Protein AF-V5YNB5-F1 (afdb_monomer_lite)

Structure (mmCIF, N/CA/C/O backbone):
data_AF-V5YNB5-F1
#
_entry.id   AF-V5YNB5-F1
#
loop_
_atom_site.group_PDB
_atom_site.id
_atom_site.type_symbol
_atom_site.label_atom_id
_atom_site.label_alt_id
_atom_site.label_comp_id
_atom_site.label_asym_id
_atom_site.label_entity_id
_atom_site.label_seq_id
_atom_site.pdbx_PDB_ins_code
_atom_site.Cartn_x
_atom_site.Cartn_y
_atom_site.Cartn_z
_atom_site.occupancy
_atom_site.B_iso_or_equiv
_atom_site.auth_seq_id
_atom_site.auth_comp_id
_atom_site.auth_asym_id
_atom_site.auth_atom_id
_atom_site.pdbx_PDB_model_num
ATOM 1 N N . MET A 1 1 ? -23.775 6.136 -11.698 1.00 33.25 1 MET A N 1
ATOM 2 C CA . MET A 1 1 ? -22.505 5.416 -11.914 1.00 33.25 1 MET A CA 1
ATOM 3 C C . MET A 1 1 ? -21.438 6.258 -11.242 1.00 33.25 1 MET A C 1
ATOM 5 O O . MET A 1 1 ? -21.140 7.331 -11.740 1.00 33.25 1 MET A O 1
ATOM 9 N N . GLN A 1 2 ? -21.035 5.897 -10.027 1.00 26.08 2 GLN A N 1
ATOM 10 C CA . GLN A 1 2 ? -20.009 6.637 -9.293 1.00 26.08 2 GLN A CA 1
ATOM 11 C C . GLN A 1 2 ? -18.669 6.171 -9.861 1.00 26.08 2 GLN A C 1
ATOM 13 O O . GLN A 1 2 ? -18.371 4.980 -9.779 1.00 26.08 2 GLN A O 1
ATOM 18 N N . GLU A 1 3 ? -17.911 7.064 -10.497 1.00 30.48 3 GLU A N 1
ATOM 19 C CA . GLU A 1 3 ? -16.494 6.800 -10.746 1.00 30.48 3 GLU A CA 1
ATOM 20 C C . GLU A 1 3 ? -15.860 6.464 -9.390 1.00 30.48 3 GLU A C 1
ATOM 22 O O . GLU A 1 3 ? -16.095 7.203 -8.423 1.00 30.48 3 GLU A O 1
ATOM 27 N N . PRO A 1 4 ? -15.134 5.341 -9.246 1.00 39.78 4 PRO A N 1
ATOM 28 C CA . PRO A 1 4 ? -14.374 5.130 -8.030 1.00 39.78 4 PRO A CA 1
ATOM 29 C C . PRO A 1 4 ? -13.403 6.305 -7.933 1.00 39.78 4 PRO A C 1
ATOM 31 O O . PRO A 1 4 ? -12.646 6.549 -8.868 1.00 39.78 4 PRO A O 1
ATOM 34 N N . ALA A 1 5 ? -13.471 7.068 -6.840 1.00 43.44 5 ALA A N 1
ATOM 35 C CA . ALA A 1 5 ? -12.460 8.066 -6.526 1.00 43.44 5 ALA A CA 1
ATOM 36 C C . ALA A 1 5 ? -11.146 7.303 -6.360 1.00 43.44 5 ALA A C 1
ATOM 38 O O . ALA A 1 5 ? -10.872 6.747 -5.295 1.00 43.44 5 ALA A O 1
ATOM 39 N N . SER A 1 6 ? -10.404 7.158 -7.452 1.00 56.00 6 SER A N 1
ATOM 40 C CA . SER A 1 6 ? -9.210 6.348 -7.463 1.00 56.00 6 SER A CA 1
ATOM 41 C C . SER A 1 6 ? -8.149 7.133 -6.708 1.00 56.00 6 SER A C 1
ATOM 43 O O . SER A 1 6 ? -7.752 8.243 -7.064 1.00 56.00 6 SER A O 1
ATOM 45 N N . GLN A 1 7 ? -7.798 6.627 -5.532 1.00 67.44 7 GLN A N 1
ATOM 46 C CA . GLN A 1 7 ? -6.754 7.245 -4.739 1.00 67.44 7 GLN A CA 1
ATOM 47 C C . GLN A 1 7 ? -5.427 7.015 -5.456 1.00 67.44 7 GLN A C 1
ATOM 49 O O . GLN A 1 7 ? -4.981 5.877 -5.632 1.00 67.44 7 GLN A O 1
ATOM 54 N N . THR A 1 8 ? -4.800 8.112 -5.873 1.00 77.75 8 THR A N 1
ATOM 55 C CA . THR A 1 8 ? -3.513 8.075 -6.559 1.00 77.75 8 THR A CA 1
ATOM 56 C C . THR A 1 8 ? -2.379 8.050 -5.545 1.00 77.75 8 THR A C 1
ATOM 58 O O . THR A 1 8 ? -2.156 9.007 -4.803 1.00 77.75 8 THR A O 1
ATOM 61 N N . TRP A 1 9 ? -1.619 6.961 -5.542 1.00 87.81 9 TRP A N 1
ATOM 62 C CA . TRP A 1 9 ? -0.375 6.848 -4.780 1.00 87.81 9 TRP A CA 1
ATOM 63 C C . TRP A 1 9 ? 0.838 7.334 -5.586 1.00 87.81 9 TRP A C 1
ATOM 65 O O . TRP A 1 9 ? 1.767 7.917 -5.027 1.00 87.81 9 TRP A O 1
ATOM 75 N N . TYR A 1 10 ? 0.816 7.154 -6.910 1.00 88.06 10 TYR A N 1
ATOM 76 C CA . TYR A 1 10 ? 1.889 7.581 -7.804 1.00 88.06 10 TYR A CA 1
ATOM 77 C C . TYR A 1 10 ? 1.993 9.117 -7.861 1.00 88.06 10 TYR A C 1
ATOM 79 O O . TYR A 1 10 ? 0.987 9.817 -7.954 1.00 88.06 10 TYR A O 1
ATOM 87 N N . LYS A 1 11 ? 3.213 9.662 -7.777 1.00 88.38 11 LYS A N 1
ATOM 88 C CA . LYS A 1 11 ? 3.543 11.093 -7.607 1.00 88.38 11 LYS A CA 1
ATOM 89 C C . LYS A 1 11 ? 2.978 11.750 -6.344 1.00 88.38 11 LYS A C 1
ATOM 91 O O . LYS A 1 11 ? 3.198 12.941 -6.130 1.00 88.38 11 LYS A O 1
ATOM 96 N N . CYS A 1 12 ? 2.230 11.022 -5.519 1.00 91.62 12 CYS A N 1
ATOM 97 C CA . CYS A 1 12 ? 1.513 11.548 -4.360 1.00 91.62 12 CYS A CA 1
ATOM 98 C C . CYS A 1 12 ? 1.687 10.674 -3.097 1.00 91.62 12 CYS A C 1
ATOM 100 O O . CYS A 1 12 ? 0.711 10.473 -2.369 1.00 91.62 12 CYS A O 1
ATOM 102 N N . PRO A 1 13 ? 2.906 10.200 -2.757 1.00 91.75 13 PRO A N 1
ATOM 103 C CA . PRO A 1 13 ? 3.103 9.269 -1.642 1.00 91.75 13 PRO A CA 1
ATOM 104 C C . PRO A 1 13 ? 2.672 9.849 -0.281 1.00 91.75 13 PRO A C 1
ATOM 106 O O . PRO A 1 13 ? 2.180 9.121 0.575 1.00 91.75 13 PRO A O 1
ATOM 109 N N . VAL A 1 14 ? 2.776 11.172 -0.089 1.00 93.44 14 VAL A N 1
ATOM 110 C CA . VAL A 1 14 ? 2.305 11.857 1.133 1.00 93.44 14 VAL A CA 1
ATOM 111 C C . VAL A 1 14 ? 0.781 11.830 1.259 1.00 93.44 14 VAL A C 1
ATOM 113 O O . VAL A 1 14 ? 0.274 11.540 2.337 1.00 93.44 14 VAL A O 1
ATOM 116 N N . LYS A 1 15 ? 0.042 12.059 0.167 1.00 93.44 15 LYS A N 1
ATOM 117 C CA . LYS A 1 15 ? -1.428 11.987 0.197 1.00 93.44 15 LYS A CA 1
ATOM 118 C C . LYS A 1 15 ? -1.905 10.562 0.464 1.00 93.44 15 LYS A C 1
ATOM 120 O O . LYS A 1 15 ? -2.810 10.362 1.262 1.00 93.44 15 LYS A O 1
ATOM 125 N N . ALA A 1 16 ? -1.257 9.572 -0.151 1.00 94.62 16 ALA A N 1
ATOM 126 C CA . ALA A 1 16 ? -1.526 8.167 0.135 1.00 94.62 16 ALA A CA 1
ATOM 127 C C . ALA A 1 16 ? -1.306 7.832 1.622 1.00 94.62 16 ALA A C 1
ATOM 129 O O . ALA A 1 16 ? -2.143 7.167 2.230 1.00 94.62 16 ALA A O 1
ATOM 130 N N . ALA A 1 17 ? -0.230 8.338 2.230 1.00 94.31 17 ALA A N 1
ATOM 131 C CA . ALA A 1 17 ? 0.030 8.177 3.660 1.00 94.31 17 ALA A CA 1
ATOM 132 C C . ALA A 1 17 ? -1.054 8.815 4.547 1.00 94.31 17 ALA A C 1
ATOM 134 O O . ALA A 1 17 ? -1.550 8.178 5.479 1.00 94.31 17 ALA A O 1
ATOM 135 N N . GLU A 1 18 ? -1.469 10.046 4.238 1.00 94.50 18 GLU A N 1
ATOM 136 C CA . GLU A 1 18 ? -2.568 10.725 4.938 1.00 94.50 18 GLU A CA 1
ATOM 137 C C . GLU A 1 18 ? -3.878 9.930 4.841 1.00 94.50 18 GLU A C 1
ATOM 139 O O . GLU A 1 18 ? -4.567 9.745 5.848 1.00 94.50 18 GLU A O 1
ATOM 144 N N . SER A 1 19 ? -4.187 9.384 3.662 1.00 95.06 19 SER A N 1
ATOM 145 C CA . SER A 1 19 ? -5.350 8.519 3.455 1.00 95.06 19 SER A CA 1
ATOM 146 C C . SER A 1 19 ? -5.278 7.238 4.283 1.00 95.06 19 SER A C 1
ATOM 148 O O . SER A 1 19 ? -6.263 6.870 4.923 1.00 95.06 19 SER A O 1
ATOM 150 N N . LEU A 1 20 ? -4.119 6.577 4.340 1.00 95.44 20 LEU A N 1
ATOM 151 C CA . LEU A 1 20 ? -3.933 5.381 5.168 1.00 95.44 20 LEU A CA 1
ATOM 152 C C . LEU A 1 20 ? -4.147 5.670 6.657 1.00 95.44 20 LEU A C 1
ATOM 154 O O . LEU A 1 20 ? -4.795 4.884 7.345 1.00 95.44 20 LEU A O 1
ATOM 158 N N . VAL A 1 21 ? -3.668 6.810 7.155 1.00 94.81 21 VAL A N 1
ATOM 159 C CA . VAL A 1 21 ? -3.904 7.235 8.545 1.00 94.81 21 VAL A CA 1
ATOM 160 C C . VAL A 1 21 ? -5.369 7.540 8.803 1.00 94.81 21 VAL A C 1
ATOM 162 O O . VAL A 1 21 ? -5.925 7.097 9.809 1.00 94.81 21 VAL A O 1
ATOM 165 N N . ALA A 1 22 ? -6.015 8.264 7.889 1.00 93.69 22 ALA A N 1
ATOM 166 C CA . ALA A 1 22 ? -7.437 8.553 7.997 1.00 93.69 22 ALA A CA 1
ATOM 167 C C . ALA A 1 22 ? -8.262 7.259 8.070 1.00 93.69 22 ALA A C 1
ATOM 169 O O . ALA A 1 22 ? -9.203 7.185 8.859 1.00 93.69 22 ALA A O 1
ATOM 170 N N . LEU A 1 23 ? -7.883 6.231 7.304 1.00 94.44 23 LEU A N 1
ATOM 171 C CA . LEU A 1 23 ? -8.496 4.906 7.368 1.00 94.44 23 LEU A CA 1
ATOM 172 C C . LEU A 1 23 ? -8.156 4.174 8.675 1.00 94.44 23 LEU A C 1
ATOM 174 O O . LEU A 1 23 ? -9.062 3.632 9.303 1.00 94.44 23 LEU A O 1
ATOM 178 N N . LYS A 1 24 ? -6.900 4.206 9.141 1.00 93.44 24 LYS A N 1
ATOM 179 C CA . LYS A 1 24 ? -6.491 3.593 10.422 1.00 93.44 24 LYS A CA 1
ATOM 180 C C . LYS A 1 24 ? -7.291 4.139 11.611 1.00 93.44 24 LYS A C 1
ATOM 182 O O . LYS A 1 24 ? -7.562 3.408 12.551 1.00 93.44 24 LYS A O 1
ATOM 187 N N . ARG A 1 25 ? -7.693 5.412 11.566 1.00 92.00 25 ARG A N 1
ATOM 188 C CA . ARG A 1 25 ? -8.527 6.048 12.603 1.00 92.00 25 ARG A CA 1
ATOM 189 C C . ARG A 1 25 ? -10.006 5.657 12.539 1.00 92.00 25 ARG A C 1
ATOM 191 O O . ARG A 1 25 ? -10.718 5.838 13.519 1.00 92.00 25 ARG A O 1
ATOM 198 N N . GLN A 1 26 ? -10.481 5.189 11.388 1.00 92.00 26 GLN A N 1
ATOM 199 C CA . GLN A 1 26 ? -11.896 4.879 11.144 1.00 92.00 26 GLN A CA 1
ATOM 200 C C . GLN A 1 26 ? -12.227 3.390 11.272 1.00 92.00 26 GLN A C 1
ATOM 202 O O . GLN A 1 26 ? -13.393 3.036 11.441 1.00 92.00 26 GLN A O 1
ATOM 207 N N . PHE A 1 27 ? -11.225 2.527 11.132 1.00 94.75 27 PHE A N 1
ATOM 208 C CA . PHE A 1 27 ? -11.389 1.082 11.058 1.00 94.75 27 PHE A CA 1
ATOM 209 C C . PHE A 1 27 ? -10.499 0.402 12.092 1.00 94.75 27 PHE A C 1
ATOM 211 O O . PHE A 1 27 ? -9.367 0.826 12.309 1.00 94.75 27 PHE A O 1
ATOM 218 N N . ASP A 1 28 ? -10.994 -0.685 12.681 1.00 92.44 28 ASP A N 1
ATOM 219 C CA . ASP A 1 28 ? -10.275 -1.443 13.711 1.00 92.44 28 ASP A CA 1
ATOM 220 C C . ASP A 1 28 ? -8.960 -2.002 13.166 1.00 92.44 28 ASP A C 1
ATOM 222 O O . ASP A 1 28 ? -7.945 -2.060 13.864 1.00 92.44 28 ASP A O 1
ATOM 226 N N . ARG A 1 29 ? -8.984 -2.443 11.902 1.00 93.12 29 ARG A N 1
ATOM 227 C CA . ARG A 1 29 ? -7.807 -2.944 11.195 1.00 93.12 29 ARG A CA 1
ATOM 228 C C . ARG A 1 29 ? -7.834 -2.512 9.745 1.00 93.12 29 ARG A C 1
ATOM 230 O O . ARG A 1 29 ? -8.862 -2.577 9.070 1.00 93.12 29 ARG A O 1
ATOM 237 N N . ILE A 1 30 ? -6.662 -2.145 9.246 1.00 95.00 30 ILE A N 1
ATOM 238 C CA . ILE A 1 30 ? -6.439 -1.910 7.826 1.00 95.00 30 ILE A CA 1
ATOM 239 C C . ILE A 1 30 ? -5.232 -2.704 7.342 1.00 95.00 30 ILE A C 1
ATOM 241 O O . ILE A 1 30 ? -4.288 -2.961 8.092 1.00 95.00 30 ILE A O 1
ATOM 245 N N . LYS A 1 31 ? -5.289 -3.114 6.078 1.00 92.25 31 LYS A N 1
ATOM 246 C CA . LYS A 1 31 ? -4.252 -3.893 5.410 1.00 92.25 31 LYS A CA 1
ATOM 247 C C . LYS A 1 31 ? -4.070 -3.393 3.985 1.00 92.25 31 LYS A C 1
ATOM 249 O O . LYS A 1 31 ? -5.045 -3.278 3.246 1.00 92.25 31 LYS A O 1
ATOM 254 N N . VAL A 1 32 ? -2.827 -3.147 3.598 1.00 92.19 32 VAL A N 1
ATOM 255 C CA . VAL A 1 32 ? -2.428 -2.848 2.222 1.00 92.19 32 VAL A CA 1
ATOM 256 C C . VAL A 1 32 ? -2.093 -4.165 1.529 1.00 92.19 32 VAL A C 1
ATOM 258 O O . VAL A 1 32 ? -1.252 -4.930 1.995 1.00 92.19 32 VAL A O 1
ATOM 261 N N . ILE A 1 33 ? -2.766 -4.448 0.421 1.00 91.25 33 ILE A N 1
ATOM 262 C CA . ILE A 1 33 ? -2.547 -5.641 -0.395 1.00 91.25 33 ILE A CA 1
ATOM 263 C C . ILE A 1 33 ? -2.009 -5.180 -1.743 1.00 91.25 33 ILE A C 1
ATOM 265 O O . ILE A 1 33 ? -2.740 -4.565 -2.511 1.00 91.25 33 ILE A O 1
ATOM 269 N N . ILE A 1 34 ? -0.750 -5.468 -2.050 1.00 90.44 34 ILE A N 1
ATOM 270 C CA . ILE A 1 34 ? -0.187 -5.193 -3.373 1.00 90.44 34 ILE A CA 1
ATOM 271 C C . ILE A 1 34 ? -0.549 -6.339 -4.303 1.00 90.44 34 ILE A C 1
ATOM 273 O O . ILE A 1 34 ? -0.217 -7.493 -4.031 1.00 90.44 34 ILE A O 1
ATOM 277 N N . VAL A 1 35 ? -1.256 -6.016 -5.383 1.00 90.31 35 VAL A N 1
ATOM 278 C CA . VAL A 1 35 ? -1.744 -6.994 -6.351 1.00 90.31 35 VAL A CA 1
ATOM 279 C C . VAL A 1 35 ? -0.906 -6.937 -7.624 1.00 90.31 35 VAL A C 1
ATOM 281 O O . VAL A 1 35 ? -0.727 -5.861 -8.195 1.00 90.31 35 VAL A O 1
ATOM 284 N N . THR A 1 36 ? -0.427 -8.093 -8.079 1.00 88.12 36 THR A N 1
ATOM 285 C CA . THR A 1 36 ? 0.325 -8.304 -9.333 1.00 88.12 36 THR A CA 1
ATOM 286 C C . THR A 1 36 ? -0.230 -9.511 -10.097 1.00 88.12 36 THR A C 1
ATOM 288 O O . THR A 1 36 ? -1.100 -10.232 -9.597 1.00 88.12 36 THR A O 1
ATOM 291 N N . THR A 1 37 ? 0.230 -9.740 -11.329 1.00 87.62 37 THR A N 1
ATOM 292 C CA . THR A 1 37 ? -0.106 -10.963 -12.071 1.00 87.62 37 THR A CA 1
ATOM 293 C C . THR A 1 37 ? 0.865 -12.102 -11.733 1.00 87.62 37 THR A C 1
ATOM 295 O O . THR A 1 37 ? 2.016 -11.861 -11.375 1.00 87.62 37 THR A O 1
ATOM 298 N N . ASN A 1 38 ? 0.411 -13.357 -11.832 1.00 84.75 38 ASN A N 1
ATOM 299 C CA . ASN A 1 38 ? 1.234 -14.554 -11.575 1.00 84.75 38 ASN A CA 1
ATOM 300 C C . ASN A 1 38 ? 2.473 -14.655 -12.488 1.00 84.75 38 ASN A C 1
ATOM 302 O O . ASN A 1 38 ? 3.448 -15.302 -12.127 1.00 84.75 38 ASN A O 1
ATOM 306 N N . ASP A 1 39 ? 2.401 -14.065 -13.679 1.00 80.56 39 ASP A N 1
ATOM 307 C CA . ASP A 1 39 ? 3.415 -14.081 -14.736 1.00 80.56 39 ASP A CA 1
ATOM 308 C C . ASP A 1 39 ? 4.269 -12.800 -14.776 1.00 80.56 39 ASP A C 1
ATOM 310 O O . ASP A 1 39 ? 5.052 -12.621 -15.705 1.00 80.56 39 ASP A O 1
ATOM 314 N N . ALA A 1 40 ? 4.119 -11.895 -13.802 1.00 78.62 40 ALA A N 1
ATOM 315 C CA . ALA A 1 40 ? 4.846 -10.630 -13.787 1.00 78.62 40 ALA A CA 1
ATOM 316 C C . ALA A 1 40 ? 6.348 -10.837 -13.527 1.00 78.62 40 ALA A C 1
ATOM 318 O O . ALA A 1 40 ? 6.747 -11.245 -12.435 1.00 78.62 40 ALA A O 1
ATOM 319 N N . ASP A 1 41 ? 7.192 -10.467 -14.493 1.00 76.62 41 ASP A N 1
ATOM 320 C CA . ASP A 1 41 ? 8.635 -10.348 -14.277 1.00 76.62 41 ASP A CA 1
ATOM 321 C C . ASP A 1 41 ? 8.979 -8.960 -13.712 1.00 76.62 41 ASP A C 1
ATOM 323 O O . ASP A 1 41 ? 9.081 -7.973 -14.441 1.00 76.62 41 ASP A O 1
ATOM 327 N N . LEU A 1 42 ? 9.161 -8.873 -12.390 1.00 75.69 42 LEU A N 1
ATOM 328 C CA . LEU A 1 42 ? 9.475 -7.610 -11.706 1.00 75.69 42 LEU A CA 1
ATOM 329 C C . LEU A 1 42 ? 10.910 -7.113 -11.904 1.00 75.69 42 LEU A C 1
ATOM 331 O O . LEU A 1 42 ? 11.228 -6.010 -11.443 1.00 75.69 42 LEU A O 1
ATOM 335 N N . LYS A 1 43 ? 11.776 -7.903 -12.548 1.00 72.75 43 LYS A N 1
ATOM 336 C CA . LYS A 1 43 ? 13.159 -7.504 -12.841 1.00 72.75 43 LYS A CA 1
ATOM 337 C C . LYS A 1 43 ? 13.260 -6.659 -14.108 1.00 72.75 43 LYS A C 1
ATOM 339 O O . LYS A 1 43 ? 14.292 -6.032 -14.327 1.00 72.75 43 LYS A O 1
ATOM 344 N N . VAL A 1 44 ? 12.200 -6.618 -14.915 1.00 71.56 44 VAL A N 1
ATOM 345 C CA . VAL A 1 44 ? 12.140 -5.821 -16.142 1.00 71.56 44 VAL A CA 1
ATOM 346 C C . VAL A 1 44 ? 12.194 -4.330 -15.807 1.00 71.56 44 VAL A C 1
ATOM 348 O O . VAL A 1 44 ? 11.344 -3.795 -15.091 1.00 71.56 44 VAL A O 1
ATOM 351 N N . THR A 1 45 ? 13.192 -3.649 -16.359 1.00 68.50 45 THR A N 1
ATOM 352 C CA . THR A 1 45 ? 13.248 -2.189 -16.476 1.00 68.50 45 THR A CA 1
ATOM 353 C C . THR A 1 45 ? 12.609 -1.754 -17.794 1.00 68.50 45 THR A C 1
ATOM 355 O O . THR A 1 45 ? 12.475 -2.569 -18.703 1.00 68.50 45 THR A O 1
ATOM 358 N N . ASP A 1 46 ? 12.152 -0.500 -17.894 1.00 64.38 46 ASP A N 1
ATOM 359 C CA . ASP A 1 46 ? 11.540 0.048 -19.119 1.00 64.38 46 ASP A CA 1
ATOM 360 C C . ASP A 1 46 ? 12.534 0.045 -20.307 1.00 64.38 46 ASP A C 1
ATOM 362 O O . ASP A 1 46 ? 13.124 1.069 -20.636 1.00 64.38 46 ASP A O 1
ATOM 366 N N . ASP A 1 47 ? 12.689 -1.101 -20.973 1.00 59.25 47 ASP A N 1
ATOM 367 C CA . ASP A 1 47 ? 13.449 -1.276 -22.212 1.00 59.25 47 ASP A CA 1
ATOM 368 C C . ASP A 1 47 ? 12.519 -1.822 -23.302 1.00 59.25 47 ASP A C 1
ATOM 370 O O . ASP A 1 47 ? 12.052 -2.952 -23.213 1.00 59.25 47 ASP A O 1
ATOM 374 N N . SER A 1 48 ? 12.257 -1.020 -24.343 1.00 57.59 48 SER A N 1
ATOM 375 C CA . SER A 1 48 ? 11.641 -1.337 -25.659 1.00 57.59 48 SER A CA 1
ATOM 376 C C . SER A 1 48 ? 10.359 -2.201 -25.758 1.00 57.59 48 SER A C 1
ATOM 378 O O . SER A 1 48 ? 9.817 -2.330 -26.855 1.00 57.59 48 SER A O 1
ATOM 380 N N . ASN A 1 49 ? 9.838 -2.759 -24.667 1.00 60.22 49 ASN A N 1
ATOM 381 C CA . ASN A 1 49 ? 8.675 -3.642 -24.650 1.00 60.22 49 ASN A CA 1
ATOM 382 C C . ASN A 1 49 ? 7.359 -2.861 -24.748 1.00 60.22 49 ASN A C 1
ATOM 384 O O . ASN A 1 49 ? 7.261 -1.689 -24.369 1.00 60.22 49 ASN A O 1
ATOM 388 N N . SER A 1 50 ? 6.314 -3.529 -25.242 1.00 63.88 50 SER A N 1
ATOM 389 C CA . SER A 1 50 ? 4.971 -2.955 -25.268 1.00 63.88 50 SER A CA 1
ATOM 390 C C . SER A 1 50 ? 4.475 -2.722 -23.831 1.00 63.88 50 SER A C 1
ATOM 392 O O . SER A 1 50 ? 4.709 -3.531 -22.935 1.00 63.88 50 SER A O 1
ATOM 394 N N . THR A 1 51 ? 3.766 -1.615 -23.582 1.00 62.84 51 THR A N 1
ATOM 395 C CA . THR A 1 51 ? 3.313 -1.246 -22.224 1.00 62.84 51 THR A CA 1
ATOM 396 C C . THR A 1 51 ? 2.383 -2.289 -21.583 1.00 62.84 51 THR A C 1
ATOM 398 O O . THR A 1 51 ? 2.233 -2.303 -20.363 1.00 62.84 51 THR A O 1
ATOM 401 N N . GLN A 1 52 ? 1.762 -3.160 -22.385 1.00 63.50 52 GLN A N 1
ATOM 402 C CA . GLN A 1 52 ? 0.865 -4.224 -21.919 1.00 63.50 52 GLN A CA 1
ATOM 403 C C . GLN A 1 52 ? 1.608 -5.449 -21.367 1.00 63.50 52 GLN A C 1
ATOM 405 O O . GLN A 1 52 ? 1.027 -6.214 -20.596 1.00 63.50 52 GLN A O 1
ATOM 410 N N . ASP A 1 53 ? 2.882 -5.606 -21.727 1.00 66.69 53 ASP A N 1
ATOM 411 C CA . ASP A 1 53 ? 3.724 -6.723 -21.289 1.00 66.69 53 ASP A CA 1
ATOM 412 C C . ASP A 1 53 ? 4.574 -6.364 -20.063 1.00 66.69 53 ASP A C 1
ATOM 414 O O . ASP A 1 53 ? 5.206 -7.229 -19.462 1.00 66.69 53 ASP A O 1
ATOM 418 N N . LEU A 1 54 ? 4.583 -5.085 -19.675 1.00 78.19 54 LEU A N 1
ATOM 419 C CA . LEU A 1 54 ? 5.305 -4.613 -18.501 1.00 78.19 54 LEU A CA 1
ATOM 420 C C . LEU A 1 54 ? 4.608 -5.054 -17.206 1.00 78.19 54 LEU A C 1
ATOM 422 O O . LEU A 1 54 ? 3.377 -5.111 -17.152 1.00 78.19 54 LEU A O 1
ATOM 426 N N . PRO A 1 55 ? 5.364 -5.316 -16.129 1.00 82.19 55 PRO A N 1
ATOM 427 C CA . PRO A 1 55 ? 4.784 -5.635 -14.834 1.00 82.19 55 PRO A CA 1
ATOM 428 C C . PRO A 1 55 ? 4.015 -4.428 -14.279 1.00 82.19 55 PRO A C 1
ATOM 430 O O . PRO A 1 55 ? 4.573 -3.349 -14.054 1.00 82.19 55 PRO A O 1
ATOM 433 N N . HIS A 1 56 ? 2.726 -4.625 -14.008 1.00 87.62 56 HIS A N 1
ATOM 434 C CA . HIS A 1 56 ? 1.874 -3.642 -13.342 1.00 87.62 56 HIS A CA 1
ATOM 435 C C . HIS A 1 56 ? 1.461 -4.128 -11.961 1.00 87.62 56 HIS A C 1
ATOM 437 O O . HIS A 1 56 ? 1.290 -5.323 -11.715 1.00 87.62 56 HIS A O 1
ATOM 443 N N . CYS A 1 57 ? 1.228 -3.179 -11.064 1.00 89.19 57 CYS A N 1
ATOM 444 C CA . CYS A 1 57 ? 0.716 -3.458 -9.733 1.00 89.19 57 CYS A CA 1
ATOM 445 C C . CYS A 1 57 ? -0.290 -2.393 -9.303 1.00 89.19 57 CYS A C 1
ATOM 447 O O . CYS A 1 57 ? -0.249 -1.259 -9.783 1.00 89.19 57 CYS A O 1
ATOM 449 N N . PHE A 1 58 ? -1.189 -2.753 -8.395 1.00 91.94 58 PHE A N 1
ATOM 450 C CA . PHE A 1 58 ? -2.048 -1.785 -7.721 1.00 91.94 58 PHE A CA 1
ATOM 451 C C . PHE A 1 58 ? -2.255 -2.171 -6.252 1.00 91.94 58 PHE A C 1
ATOM 453 O O . PHE A 1 58 ? -2.342 -3.363 -5.934 1.00 91.94 58 PHE A O 1
ATOM 460 N N . PRO A 1 59 ? -2.339 -1.190 -5.339 1.00 93.38 59 PRO A N 1
ATOM 461 C CA . PRO A 1 59 ? -2.757 -1.435 -3.969 1.00 93.38 59 PRO A CA 1
ATOM 462 C C . PRO A 1 59 ? -4.260 -1.711 -3.877 1.00 93.38 59 PRO A C 1
ATOM 464 O O . PRO A 1 59 ? -5.083 -1.062 -4.523 1.00 93.38 59 PRO A O 1
ATOM 467 N N . VAL A 1 60 ? -4.624 -2.632 -2.993 1.00 94.12 60 VAL A N 1
ATOM 468 C CA . VAL A 1 60 ? -5.982 -2.826 -2.495 1.00 94.12 60 VAL A CA 1
ATOM 469 C C . VAL A 1 60 ? -5.963 -2.664 -0.984 1.00 94.12 60 VAL A C 1
ATOM 471 O O . VAL A 1 60 ? -5.264 -3.393 -0.282 1.00 94.12 60 VAL A O 1
ATOM 474 N N . ILE A 1 61 ? -6.740 -1.719 -0.467 1.00 95.94 61 ILE A N 1
ATOM 475 C CA . ILE A 1 61 ? -6.859 -1.474 0.967 1.00 95.94 61 ILE A CA 1
ATOM 476 C C . ILE A 1 61 ? -8.019 -2.297 1.508 1.00 95.94 61 ILE A C 1
ATOM 478 O O . ILE A 1 61 ? -9.187 -2.005 1.242 1.00 95.94 61 ILE A O 1
ATOM 482 N N . GLN A 1 62 ? -7.698 -3.339 2.269 1.00 95.12 62 GLN A N 1
ATOM 483 C CA . GLN A 1 62 ? -8.679 -4.078 3.050 1.00 95.12 62 GLN A CA 1
ATOM 484 C C . GLN A 1 62 ? -8.907 -3.348 4.376 1.00 95.12 62 GLN A C 1
ATOM 486 O O . GLN A 1 62 ? -7.956 -3.027 5.088 1.00 95.12 62 GLN A O 1
ATOM 491 N N . LYS A 1 63 ? -10.173 -3.117 4.712 1.00 96.12 63 LYS A N 1
ATOM 492 C CA . LYS A 1 63 ? -10.615 -2.390 5.905 1.00 96.12 63 LYS A CA 1
ATOM 493 C C . LYS A 1 63 ? -11.579 -3.268 6.683 1.00 96.12 63 LYS A C 1
ATOM 495 O O . LYS A 1 63 ? -12.521 -3.800 6.097 1.00 96.12 63 LYS A O 1
ATOM 500 N N . GLU A 1 64 ? -11.356 -3.411 7.977 1.00 95.88 64 GLU A N 1
ATOM 501 C CA . GLU A 1 64 ? -12.159 -4.244 8.867 1.00 95.88 64 GLU A CA 1
ATOM 502 C C . GLU A 1 64 ? -12.679 -3.401 10.030 1.00 95.88 64 GLU A C 1
ATOM 504 O O . GLU A 1 64 ? -11.927 -2.639 10.638 1.00 95.88 64 GLU A O 1
ATOM 509 N N . ARG A 1 65 ? -13.976 -3.525 10.322 1.00 95.25 65 ARG A N 1
ATOM 510 C CA . ARG A 1 65 ? -14.608 -2.930 11.505 1.00 95.25 65 ARG A CA 1
ATOM 511 C C . ARG A 1 65 ? -15.590 -3.902 12.137 1.00 95.25 65 ARG A C 1
ATOM 513 O O . ARG A 1 65 ? -16.334 -4.584 11.433 1.00 95.25 65 ARG A O 1
ATOM 520 N N . THR A 1 66 ? -15.643 -3.894 13.454 1.00 94.88 66 THR A N 1
ATOM 521 C CA . THR A 1 66 ? -16.596 -4.657 14.247 1.00 94.88 66 THR A CA 1
ATOM 522 C C . THR A 1 66 ? -17.929 -3.915 14.257 1.00 94.88 66 THR A C 1
ATOM 524 O O . THR A 1 66 ? -18.006 -2.712 14.518 1.00 94.88 66 THR A O 1
ATOM 527 N N . LEU A 1 67 ? -19.002 -4.611 13.905 1.00 93.25 67 LEU A N 1
ATOM 528 C CA . LEU A 1 67 ? -20.364 -4.095 13.971 1.00 93.25 67 LEU A CA 1
ATOM 529 C C . LEU A 1 67 ? -20.927 -4.264 15.393 1.00 93.25 67 LEU A C 1
ATOM 531 O O . LEU A 1 67 ? -20.435 -5.105 16.142 1.00 93.25 67 LEU A O 1
ATOM 535 N N . PRO A 1 68 ? -21.995 -3.534 15.776 1.00 92.56 68 PRO A N 1
ATOM 536 C CA . PRO A 1 68 ? -22.591 -3.646 17.114 1.00 92.56 68 PRO A CA 1
ATOM 537 C C . PRO A 1 68 ? -22.999 -5.072 17.528 1.00 92.56 68 PRO A C 1
ATOM 539 O O . PRO A 1 68 ? -23.064 -5.363 18.715 1.00 92.56 68 PRO A O 1
ATOM 542 N N . GLY A 1 69 ? -23.253 -5.962 16.561 1.00 91.50 69 GLY A N 1
ATOM 543 C CA . GLY A 1 69 ? -23.554 -7.380 16.796 1.00 91.50 69 GLY A CA 1
ATOM 544 C C . GLY A 1 69 ? -22.331 -8.290 16.983 1.00 91.50 69 GLY A C 1
ATOM 545 O O . GLY A 1 69 ? -22.501 -9.499 17.081 1.00 91.50 69 GLY A O 1
ATOM 546 N N . GLY A 1 70 ? -21.109 -7.747 16.991 1.00 91.06 70 GLY A N 1
ATOM 547 C CA . GLY A 1 70 ? -19.858 -8.510 17.097 1.00 91.06 70 GLY A CA 1
ATOM 548 C C . GLY A 1 70 ? -19.347 -9.098 15.774 1.00 91.06 70 GLY A C 1
ATOM 549 O O . GLY A 1 70 ? -18.252 -9.649 15.733 1.00 91.06 70 GLY A O 1
ATOM 550 N N . GLU A 1 71 ? -20.105 -8.965 14.685 1.00 93.69 71 GLU A N 1
ATOM 551 C CA . GLU A 1 71 ? -19.682 -9.380 13.345 1.00 93.69 71 GLU A CA 1
ATOM 552 C C . GLU A 1 71 ? -18.628 -8.428 12.766 1.00 93.69 71 GLU A C 1
ATOM 554 O O . GLU A 1 71 ? -18.705 -7.212 12.947 1.00 93.69 71 GLU A O 1
ATOM 559 N N . ALA A 1 72 ? -17.671 -8.964 12.009 1.00 92.88 72 ALA A N 1
ATOM 560 C CA . ALA A 1 72 ? -16.679 -8.165 11.299 1.00 92.88 72 ALA A CA 1
ATOM 561 C C . ALA A 1 72 ? -17.174 -7.805 9.889 1.00 92.88 72 ALA A C 1
ATOM 563 O O . ALA A 1 72 ? -17.414 -8.678 9.052 1.00 92.88 72 ALA A O 1
ATOM 564 N N . LEU A 1 73 ? -17.274 -6.507 9.597 1.00 93.88 73 LEU A N 1
ATOM 565 C CA . LEU A 1 73 ? -17.465 -6.001 8.243 1.00 93.88 73 LEU A CA 1
ATOM 566 C C . LEU A 1 73 ? -16.100 -5.788 7.589 1.00 93.88 73 LEU A C 1
ATOM 568 O O . LEU A 1 73 ? -15.343 -4.906 8.000 1.00 93.88 73 LEU A O 1
ATOM 572 N N . VAL A 1 74 ? -15.825 -6.551 6.531 1.00 94.81 74 VAL A N 1
ATOM 573 C CA . VAL A 1 74 ? -14.622 -6.402 5.704 1.00 94.81 74 VAL A CA 1
ATOM 574 C C . VAL A 1 74 ? -14.986 -5.735 4.383 1.00 94.81 74 VAL A C 1
ATOM 576 O O . VAL A 1 74 ? -15.833 -6.224 3.636 1.00 94.81 74 VAL A O 1
ATOM 579 N N . THR A 1 75 ? -14.326 -4.622 4.077 1.00 95.38 75 THR A N 1
ATOM 580 C CA . THR A 1 75 ? -14.478 -3.890 2.813 1.00 95.38 75 THR A CA 1
ATOM 581 C C . THR A 1 75 ? -13.132 -3.734 2.121 1.00 95.38 75 THR A C 1
ATOM 583 O O . THR A 1 75 ? -12.080 -3.855 2.747 1.00 95.38 75 THR A O 1
ATOM 586 N N . TYR A 1 76 ? -13.170 -3.475 0.817 1.00 95.06 76 TYR A N 1
ATOM 587 C CA . TYR A 1 76 ? -11.985 -3.345 -0.021 1.00 95.06 76 TYR A CA 1
ATOM 588 C C . TYR A 1 76 ? -12.071 -2.064 -0.840 1.00 95.06 76 TYR A C 1
ATOM 590 O O . TYR A 1 76 ? -13.149 -1.688 -1.299 1.00 95.06 76 TYR A O 1
ATOM 598 N N . GLU A 1 77 ? -10.935 -1.410 -1.024 1.00 94.38 77 GLU A N 1
ATOM 599 C CA . GLU A 1 77 ? -10.787 -0.215 -1.847 1.00 94.38 77 GLU A CA 1
ATOM 600 C C . GLU A 1 77 ? -9.610 -0.417 -2.793 1.00 94.38 77 GLU A C 1
ATOM 602 O O . GLU A 1 77 ? -8.519 -0.750 -2.344 1.00 94.38 77 GLU A O 1
ATOM 607 N N . ILE A 1 78 ? -9.842 -0.264 -4.094 1.00 93.25 78 ILE A N 1
ATOM 608 C CA . ILE A 1 78 ? -8.813 -0.433 -5.123 1.00 93.25 78 ILE A CA 1
ATOM 609 C C . ILE A 1 78 ? -8.237 0.944 -5.440 1.00 93.25 78 ILE A C 1
ATOM 611 O O . ILE A 1 78 ? -8.987 1.890 -5.680 1.00 93.25 78 ILE A O 1
ATOM 615 N N . TRP A 1 79 ? -6.914 1.055 -5.402 1.00 94.25 79 TRP A N 1
ATOM 616 C CA . TRP A 1 79 ? -6.187 2.265 -5.775 1.00 94.25 79 TRP A CA 1
ATOM 617 C C . TRP A 1 79 ? -5.670 2.173 -7.212 1.00 94.25 79 TRP A C 1
ATOM 619 O O . TRP A 1 79 ? -5.765 1.121 -7.846 1.00 94.25 79 TRP A O 1
ATOM 629 N N . ASP A 1 80 ? -5.132 3.280 -7.727 1.00 91.06 80 ASP A N 1
ATOM 630 C CA . ASP A 1 80 ? -4.640 3.347 -9.106 1.00 91.06 80 ASP A CA 1
ATOM 631 C C . ASP A 1 80 ? -3.601 2.259 -9.422 1.00 91.06 80 ASP A C 1
ATOM 633 O O . ASP A 1 80 ? -2.820 1.832 -8.567 1.00 91.06 80 ASP A O 1
ATOM 637 N N . GLN A 1 81 ? -3.555 1.842 -10.685 1.00 91.69 81 GLN A N 1
ATOM 638 C CA . GLN A 1 81 ? -2.494 0.982 -11.193 1.00 91.69 81 GLN A CA 1
ATOM 639 C C . GLN A 1 81 ? -1.237 1.790 -11.517 1.00 91.69 81 GLN A C 1
ATOM 641 O O . GLN A 1 81 ? -1.300 2.891 -12.064 1.00 91.69 81 GLN A O 1
ATOM 646 N N . GLY A 1 82 ? -0.080 1.211 -11.207 1.00 88.56 82 GLY A N 1
ATOM 647 C CA . GLY A 1 82 ? 1.225 1.746 -11.563 1.00 88.56 82 GLY A CA 1
ATOM 648 C C . GLY A 1 82 ? 2.102 0.724 -12.275 1.00 88.56 82 GLY A C 1
ATOM 649 O O . GLY A 1 82 ? 1.975 -0.489 -12.084 1.00 88.56 82 GLY A O 1
ATOM 650 N N . ARG A 1 83 ? 3.027 1.249 -13.081 1.00 86.75 83 ARG A N 1
ATOM 651 C CA . ARG A 1 83 ? 4.050 0.479 -13.796 1.00 86.75 83 ARG A CA 1
ATOM 652 C C . ARG A 1 83 ? 5.216 0.192 -12.866 1.00 86.75 83 ARG A C 1
ATOM 654 O O . ARG A 1 83 ? 5.923 1.119 -12.475 1.00 86.75 83 ARG A O 1
ATOM 661 N N . TRP A 1 84 ? 5.446 -1.076 -12.549 1.00 85.19 84 TRP A N 1
ATOM 662 C CA . TRP A 1 84 ? 6.558 -1.475 -11.688 1.00 85.19 84 TRP A CA 1
ATOM 663 C C . TRP A 1 84 ? 7.924 -1.307 -12.372 1.00 85.19 84 TRP A C 1
ATOM 665 O O . TRP A 1 84 ? 8.909 -0.959 -11.719 1.00 85.19 84 TRP A O 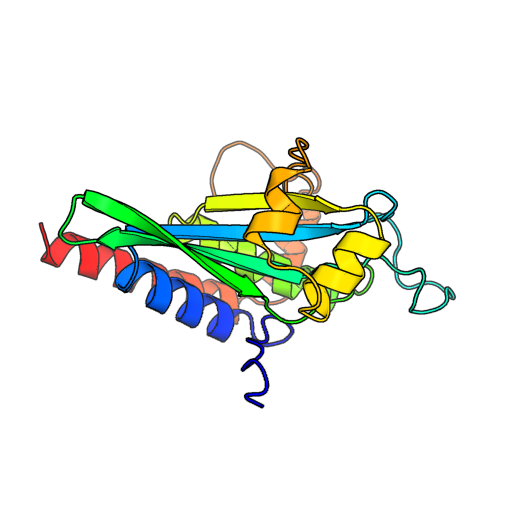1
ATOM 675 N N . SER A 1 85 ? 7.979 -1.495 -13.695 1.00 81.81 85 SER A N 1
ATOM 676 C CA . SER A 1 85 ? 9.190 -1.301 -14.508 1.00 81.81 85 SER A CA 1
ATOM 677 C C . SER A 1 85 ? 9.685 0.150 -14.524 1.00 81.81 85 SER A C 1
ATOM 679 O O . SER A 1 85 ? 10.873 0.407 -14.732 1.00 81.81 85 SER A O 1
ATOM 681 N N . TYR A 1 86 ? 8.791 1.106 -14.253 1.00 86.31 86 TYR A N 1
ATOM 682 C CA . TYR A 1 86 ? 9.107 2.524 -14.245 1.00 86.31 86 TYR A CA 1
ATOM 683 C C . TYR A 1 86 ? 9.604 2.962 -12.865 1.00 86.31 86 TYR A C 1
ATOM 685 O O . TYR A 1 86 ? 8.835 3.071 -11.906 1.00 86.31 86 TYR A O 1
ATOM 693 N N . GLN A 1 87 ? 10.902 3.249 -12.765 1.00 84.88 87 GLN A N 1
ATOM 694 C CA . GLN A 1 87 ? 11.590 3.453 -11.489 1.00 84.88 87 GLN A CA 1
ATOM 695 C C . GLN A 1 87 ? 10.955 4.514 -10.562 1.00 84.88 87 GLN A C 1
ATOM 697 O O . GLN A 1 87 ? 10.799 4.201 -9.381 1.00 84.88 87 GLN A O 1
ATOM 702 N N . PRO A 1 88 ? 10.508 5.698 -11.029 1.00 87.25 88 PRO A N 1
ATOM 703 C CA . PRO A 1 88 ? 9.859 6.673 -10.148 1.00 87.25 88 PRO A CA 1
ATOM 704 C C . PRO A 1 88 ? 8.524 6.170 -9.596 1.00 87.25 88 PRO A C 1
ATOM 706 O O . PRO A 1 88 ? 8.197 6.392 -8.436 1.00 87.25 88 PRO A O 1
ATOM 709 N N . CYS A 1 89 ? 7.758 5.443 -10.415 1.00 88.00 89 CYS A N 1
ATOM 710 C CA . CYS A 1 89 ? 6.514 4.823 -9.973 1.00 88.00 89 CYS A CA 1
ATOM 711 C C . CYS A 1 89 ? 6.804 3.745 -8.935 1.00 88.00 89 CYS A C 1
ATOM 713 O O . CYS A 1 89 ? 6.243 3.772 -7.845 1.00 88.00 89 CYS A O 1
ATOM 715 N N . ARG A 1 90 ? 7.787 2.886 -9.200 1.00 85.31 90 ARG A N 1
ATOM 716 C CA . ARG A 1 90 ? 8.274 1.935 -8.212 1.00 85.31 90 ARG A CA 1
ATOM 717 C C . ARG A 1 90 ? 8.649 2.641 -6.900 1.00 85.31 90 ARG A C 1
ATOM 719 O O . ARG A 1 90 ? 8.131 2.264 -5.861 1.00 85.31 90 ARG A O 1
ATOM 726 N N . HIS A 1 91 ? 9.451 3.703 -6.939 1.00 86.50 91 HIS A N 1
ATOM 727 C CA . HIS A 1 91 ? 9.857 4.475 -5.757 1.00 86.50 91 HIS A CA 1
ATOM 728 C C . HIS A 1 91 ? 8.691 5.092 -4.969 1.00 86.50 91 HIS A C 1
ATOM 730 O O . HIS A 1 91 ? 8.695 5.059 -3.739 1.00 86.50 91 HIS A O 1
ATOM 736 N N . ASP A 1 92 ? 7.671 5.623 -5.637 1.00 90.38 92 ASP A N 1
ATOM 737 C CA . ASP A 1 92 ? 6.512 6.182 -4.935 1.00 90.38 92 ASP A CA 1
ATOM 738 C C . ASP A 1 92 ? 5.713 5.100 -4.194 1.00 90.38 92 ASP A C 1
ATOM 740 O O . ASP A 1 92 ? 5.327 5.308 -3.043 1.00 90.38 92 ASP A O 1
ATOM 744 N N . LEU A 1 93 ? 5.504 3.926 -4.807 1.00 88.62 93 LEU A N 1
ATOM 745 C CA . LEU A 1 93 ? 4.828 2.802 -4.143 1.00 88.62 93 LEU A CA 1
ATOM 746 C C . LEU A 1 93 ? 5.610 2.364 -2.909 1.00 88.62 93 LEU A C 1
ATOM 748 O O . LEU A 1 93 ? 5.077 2.220 -1.813 1.00 88.62 93 LEU A O 1
ATOM 752 N N . LYS A 1 94 ? 6.909 2.205 -3.118 1.00 86.00 94 LYS A N 1
ATOM 753 C CA . LYS A 1 94 ? 7.914 1.861 -2.131 1.00 86.00 94 LYS A CA 1
ATOM 754 C C . LYS A 1 94 ? 7.890 2.807 -0.910 1.00 86.00 94 LYS A C 1
ATOM 756 O O . LYS A 1 94 ? 7.845 2.350 0.234 1.00 86.00 94 LYS A O 1
ATOM 761 N N . LEU A 1 95 ? 7.797 4.121 -1.133 1.00 88.00 95 LEU A N 1
ATOM 762 C CA . LEU A 1 95 ? 7.596 5.114 -0.066 1.00 88.00 95 LEU A CA 1
ATOM 763 C C . LEU A 1 95 ? 6.291 4.881 0.711 1.00 88.00 95 LEU A C 1
ATOM 765 O O . LEU A 1 95 ? 6.301 4.928 1.942 1.00 88.00 95 LEU A O 1
ATOM 769 N N . VAL A 1 96 ? 5.183 4.608 0.017 1.00 91.06 96 VAL A N 1
ATOM 770 C CA . VAL A 1 96 ? 3.883 4.328 0.655 1.00 91.06 96 VAL A CA 1
ATOM 771 C C . VAL A 1 96 ? 3.938 3.065 1.518 1.00 91.06 96 VAL A C 1
ATOM 773 O O . VAL A 1 96 ? 3.397 3.067 2.623 1.00 91.06 96 VAL A O 1
ATOM 776 N N . LEU A 1 97 ? 4.621 2.012 1.063 1.00 87.50 97 LEU A N 1
ATOM 777 C CA . LEU A 1 97 ? 4.795 0.782 1.841 1.00 87.50 97 LEU A CA 1
ATOM 778 C C . LEU A 1 97 ? 5.636 1.018 3.101 1.00 87.50 97 LEU A C 1
ATOM 780 O O . LEU A 1 97 ? 5.203 0.668 4.197 1.00 87.50 97 LEU A O 1
ATOM 784 N N . SER A 1 98 ? 6.773 1.710 2.965 1.00 85.06 98 SER A N 1
ATOM 785 C CA . SER A 1 98 ? 7.597 2.120 4.114 1.00 85.06 98 SER A CA 1
ATOM 786 C C . SER A 1 98 ? 6.788 2.955 5.114 1.00 85.06 98 SER A C 1
ATOM 788 O O . SER A 1 98 ? 6.958 2.827 6.326 1.00 85.06 98 SER A O 1
ATOM 790 N N . PHE A 1 99 ? 5.906 3.836 4.633 1.00 90.38 99 PHE A N 1
ATOM 791 C CA . PHE A 1 99 ? 5.006 4.576 5.511 1.00 90.38 99 PHE A CA 1
ATOM 792 C C . PHE A 1 99 ? 4.023 3.657 6.243 1.00 90.38 99 PHE A C 1
ATOM 794 O O . PHE A 1 99 ? 3.881 3.778 7.461 1.00 90.38 99 PHE A O 1
ATOM 801 N N . ALA A 1 100 ? 3.353 2.758 5.517 1.00 90.00 100 ALA A N 1
ATOM 802 C CA . ALA A 1 100 ? 2.369 1.839 6.082 1.00 90.00 100 ALA A CA 1
ATOM 803 C C . ALA A 1 100 ? 2.969 1.049 7.254 1.00 90.00 100 ALA A C 1
ATOM 805 O O . ALA A 1 100 ? 2.387 1.017 8.337 1.00 90.00 100 ALA A O 1
ATOM 806 N N . GLU A 1 101 ? 4.183 0.529 7.093 1.00 83.94 101 GLU A N 1
ATOM 807 C CA . GLU A 1 101 ? 4.894 -0.152 8.176 1.00 83.94 101 GLU A CA 1
ATOM 808 C C . GLU A 1 101 ? 5.208 0.755 9.371 1.00 83.94 101 GLU A C 1
ATOM 810 O O . GLU A 1 101 ? 4.945 0.385 10.516 1.00 83.94 101 GLU A O 1
ATOM 815 N N . ARG A 1 102 ? 5.727 1.973 9.139 1.00 85.12 102 ARG A N 1
ATOM 816 C CA . ARG A 1 102 ? 5.998 2.950 10.218 1.00 85.12 102 ARG A CA 1
ATOM 817 C C . ARG A 1 102 ? 4.748 3.296 11.020 1.00 85.12 102 ARG A C 1
ATOM 819 O O . ARG A 1 102 ? 4.849 3.610 12.210 1.00 85.12 102 ARG A O 1
ATOM 826 N N . ALA A 1 103 ? 3.603 3.280 10.345 1.00 89.12 103 ALA A N 1
ATOM 827 C CA . ALA A 1 103 ? 2.285 3.529 10.900 1.00 89.12 103 ALA A CA 1
ATOM 828 C C . ALA A 1 103 ? 1.608 2.257 11.440 1.00 89.12 103 ALA A C 1
ATOM 830 O O . ALA A 1 103 ? 0.438 2.328 11.820 1.00 89.12 103 ALA A O 1
ATOM 831 N N . ASP A 1 104 ? 2.311 1.120 11.513 1.00 88.19 104 ASP A N 1
ATOM 832 C CA . ASP A 1 104 ? 1.790 -0.165 11.999 1.00 88.19 104 ASP A CA 1
ATOM 833 C C . ASP A 1 104 ? 0.532 -0.609 11.223 1.00 88.19 104 ASP A C 1
ATOM 835 O O . ASP A 1 104 ? -0.537 -0.881 11.776 1.00 88.19 104 ASP A O 1
ATOM 839 N N . ILE A 1 105 ? 0.627 -0.557 9.896 1.00 89.75 105 ILE A N 1
ATOM 840 C CA . ILE A 1 105 ? -0.385 -1.026 8.949 1.00 89.75 105 ILE A CA 1
ATOM 841 C C . ILE A 1 105 ? 0.174 -2.258 8.252 1.00 89.75 105 ILE A C 1
ATOM 843 O O . ILE A 1 105 ? 1.283 -2.238 7.725 1.00 89.75 105 ILE A O 1
ATOM 847 N N . TYR A 1 106 ? -0.612 -3.331 8.227 1.00 86.62 106 TYR A N 1
ATOM 848 C CA . TYR A 1 106 ? -0.152 -4.596 7.673 1.00 86.62 106 TYR A CA 1
ATOM 849 C C . TYR A 1 106 ? -0.054 -4.529 6.146 1.00 86.62 106 TYR A C 1
ATOM 851 O O . TYR A 1 106 ? -1.003 -4.102 5.487 1.00 86.62 106 TYR A O 1
ATOM 859 N N . VAL A 1 107 ? 1.062 -4.988 5.581 1.00 84.75 107 VAL A N 1
ATOM 860 C CA . VAL A 1 107 ? 1.312 -5.008 4.134 1.00 84.75 107 VAL A CA 1
ATOM 861 C C . VAL A 1 107 ? 1.505 -6.450 3.677 1.00 84.75 107 VAL A C 1
ATOM 863 O O . VAL A 1 107 ? 2.259 -7.199 4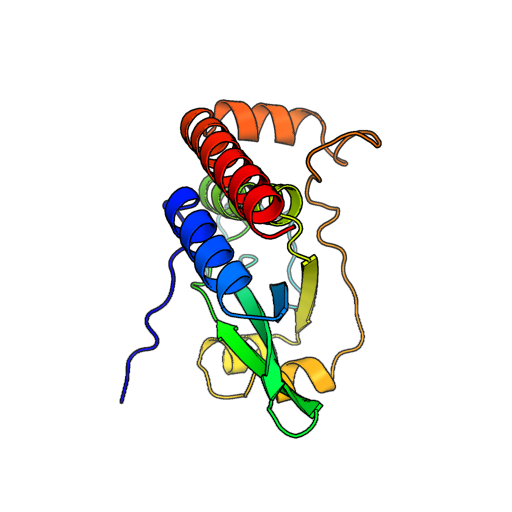.292 1.00 84.75 107 VAL A O 1
ATOM 866 N N . ILE A 1 108 ? 0.827 -6.852 2.601 1.00 84.19 108 ILE A N 1
ATOM 867 C CA . ILE A 1 108 ? 1.012 -8.165 1.965 1.00 84.19 108 ILE A CA 1
ATOM 868 C C . ILE A 1 108 ? 1.010 -8.054 0.442 1.00 84.19 108 ILE A C 1
ATOM 870 O O . ILE A 1 108 ? 0.456 -7.109 -0.115 1.00 84.19 108 ILE A O 1
ATOM 874 N N . GLY A 1 109 ? 1.573 -9.056 -0.230 1.00 83.94 109 GLY A N 1
ATOM 875 C CA . GLY A 1 109 ? 1.458 -9.247 -1.672 1.00 83.94 109 GLY A CA 1
ATOM 876 C C . GLY A 1 109 ? 0.436 -10.330 -2.018 1.00 83.94 109 GLY A C 1
ATOM 877 O O . GLY A 1 109 ? 0.242 -11.296 -1.271 1.00 83.94 109 GLY A O 1
ATOM 878 N N . LYS A 1 110 ? -0.232 -10.167 -3.161 1.00 85.88 110 LYS A N 1
ATOM 879 C CA . LYS A 1 110 ? -1.067 -11.191 -3.792 1.00 85.88 110 LYS A CA 1
ATOM 880 C C . LYS A 1 110 ? -0.829 -11.198 -5.292 1.00 85.88 110 LYS A C 1
ATOM 882 O O . LYS A 1 110 ? -0.927 -10.161 -5.940 1.00 85.88 110 LYS A O 1
ATOM 887 N N . THR A 1 111 ? -0.622 -12.381 -5.848 1.00 85.56 111 THR A N 1
ATOM 888 C CA . THR A 1 111 ? -0.682 -12.572 -7.293 1.00 85.56 111 THR A CA 1
ATOM 889 C C . THR A 1 111 ? -2.026 -13.125 -7.709 1.00 85.56 111 THR A C 1
ATOM 891 O O . THR A 1 111 ? -2.672 -13.873 -6.969 1.00 85.56 111 THR A O 1
ATOM 894 N N . LEU A 1 112 ? -2.449 -12.747 -8.908 1.00 87.88 112 LEU A N 1
ATOM 895 C CA . LEU A 1 112 ? -3.650 -13.259 -9.543 1.00 87.88 112 LEU A CA 1
ATOM 896 C C . LEU A 1 112 ? -3.327 -13.751 -10.960 1.00 87.88 112 LEU A C 1
ATOM 898 O O . LEU A 1 112 ? -2.433 -13.210 -11.615 1.00 87.88 112 LEU A O 1
ATOM 902 N N . PRO A 1 113 ? -4.076 -14.734 -11.488 1.00 88.75 113 PRO A N 1
ATOM 903 C CA . PRO A 1 113 ? -4.129 -14.956 -12.928 1.00 88.75 113 PRO A CA 1
ATOM 904 C C . PRO A 1 113 ? -4.465 -13.648 -13.656 1.00 88.75 113 PRO A C 1
ATOM 906 O O . PRO A 1 113 ? -5.238 -12.842 -13.133 1.00 88.75 113 PRO A O 1
ATOM 909 N N . ARG A 1 114 ? -3.908 -13.445 -14.855 1.00 88.50 114 ARG A N 1
ATOM 910 C CA . ARG A 1 114 ? -4.055 -12.199 -15.628 1.00 88.50 114 ARG A CA 1
ATOM 911 C C . ARG A 1 114 ? -5.520 -11.769 -15.786 1.00 88.50 114 ARG A C 1
ATOM 913 O O . ARG A 1 114 ? -5.837 -10.619 -15.503 1.00 88.50 114 ARG A O 1
ATOM 920 N N . ASP A 1 115 ? -6.414 -12.699 -16.110 1.00 90.50 115 ASP A N 1
ATOM 921 C CA . ASP A 1 115 ? -7.847 -12.405 -16.257 1.00 90.50 115 ASP A CA 1
ATOM 922 C C . ASP A 1 115 ? -8.469 -11.912 -14.942 1.00 90.50 115 ASP A C 1
ATOM 924 O O . ASP A 1 115 ? -9.125 -10.874 -14.912 1.00 90.50 115 ASP A O 1
ATOM 928 N N . ASN A 1 116 ? -8.177 -12.581 -13.820 1.00 91.12 116 ASN A N 1
ATOM 929 C CA . ASN A 1 116 ? -8.656 -12.165 -12.499 1.00 91.12 116 ASN A CA 1
ATOM 930 C C . ASN A 1 116 ? -8.086 -10.808 -12.069 1.00 91.12 116 ASN A C 1
ATOM 932 O O . ASN A 1 116 ? -8.778 -10.043 -11.401 1.00 91.12 116 ASN A O 1
ATOM 936 N N . TYR A 1 117 ? -6.829 -10.520 -12.411 1.00 91.31 117 TYR A N 1
ATOM 937 C CA . TYR A 1 117 ? -6.201 -9.225 -12.161 1.00 91.31 117 TYR A CA 1
ATOM 938 C C . TYR A 1 117 ? -6.935 -8.110 -12.916 1.00 91.31 117 TYR A C 1
ATOM 940 O O . TYR A 1 117 ? -7.330 -7.109 -12.315 1.00 91.31 117 TYR A O 1
ATOM 948 N N . THR A 1 118 ? -7.163 -8.308 -14.218 1.00 91.31 118 THR A N 1
ATOM 949 C CA . THR A 1 118 ? -7.868 -7.362 -15.091 1.00 91.31 118 THR A CA 1
ATOM 950 C C . THR A 1 118 ? -9.314 -7.165 -14.645 1.00 91.31 118 THR A C 1
ATOM 952 O O . THR A 1 118 ? -9.776 -6.028 -14.527 1.00 91.31 118 THR A O 1
ATOM 955 N N . ASP A 1 119 ? -10.025 -8.248 -14.338 1.00 93.25 119 ASP A N 1
ATOM 956 C CA . ASP A 1 119 ? -11.406 -8.178 -13.870 1.00 93.25 119 ASP A CA 1
ATOM 957 C C . ASP A 1 119 ? -11.515 -7.509 -12.498 1.00 93.25 119 ASP A C 1
ATOM 959 O O . ASP A 1 119 ? -12.471 -6.768 -12.260 1.00 93.25 119 ASP A O 1
ATOM 963 N N . LEU A 1 120 ? -10.543 -7.722 -11.602 1.00 93.25 120 LEU A N 1
ATOM 964 C CA . LEU A 1 120 ? -10.512 -7.049 -10.305 1.00 93.25 120 LEU A CA 1
ATOM 965 C C . LEU A 1 120 ? -10.295 -5.546 -10.489 1.00 93.25 120 LEU A C 1
ATOM 967 O O . LEU A 1 120 ? -11.059 -4.750 -9.945 1.00 93.25 120 LEU A O 1
ATOM 971 N N . TYR A 1 121 ? -9.296 -5.162 -11.287 1.00 91.81 121 TYR A N 1
ATOM 972 C CA . TYR A 1 121 ? -8.965 -3.759 -11.533 1.00 91.81 121 TYR A CA 1
ATOM 973 C C . TYR A 1 121 ? -10.122 -2.988 -12.181 1.00 91.81 121 TYR A C 1
ATOM 975 O O . TYR A 1 121 ? -10.436 -1.871 -11.777 1.00 91.81 121 TYR A O 1
ATOM 983 N N . HIS A 1 122 ? -10.818 -3.603 -13.140 1.00 91.44 122 HIS A N 1
ATOM 984 C CA . HIS A 1 122 ? -11.979 -2.996 -13.796 1.00 91.44 122 HIS A CA 1
ATOM 985 C C . HIS A 1 122 ? -13.295 -3.150 -13.016 1.00 91.44 122 HIS A C 1
ATOM 987 O O . HIS A 1 122 ? -14.353 -2.802 -13.542 1.00 91.44 122 HIS A O 1
ATOM 993 N N . GLY A 1 123 ? -13.263 -3.682 -11.789 1.00 91.00 123 GLY A N 1
ATOM 994 C CA . GLY A 1 123 ? -14.449 -3.829 -10.940 1.00 91.00 123 GLY A CA 1
ATOM 995 C C . GLY A 1 123 ? -15.475 -4.849 -11.447 1.00 91.00 123 GLY A C 1
ATOM 996 O O . GLY A 1 123 ? -16.638 -4.799 -11.051 1.00 91.00 123 GLY A O 1
ATOM 997 N N . ARG A 1 124 ? -15.064 -5.777 -12.318 1.00 94.44 124 ARG A N 1
ATOM 998 C CA . ARG A 1 124 ? -15.906 -6.872 -12.831 1.00 94.44 124 ARG A CA 1
ATOM 999 C C . ARG A 1 124 ? -16.001 -8.039 -11.850 1.00 94.44 124 ARG A C 1
ATOM 1001 O O . ARG A 1 124 ? -16.965 -8.798 -11.897 1.00 94.44 124 ARG A O 1
ATOM 1008 N N . VAL A 1 125 ? -15.036 -8.161 -10.935 1.00 92.88 125 VAL A N 1
ATOM 1009 C CA . VAL A 1 125 ? -15.084 -9.094 -9.804 1.00 92.88 125 VAL A CA 1
ATOM 1010 C C . VAL A 1 125 ? -14.812 -8.368 -8.488 1.00 92.88 125 VAL A C 1
ATOM 1012 O O . VAL A 1 125 ? -13.978 -7.469 -8.404 1.00 92.88 125 VAL A O 1
ATOM 1015 N N . LEU A 1 126 ? -15.516 -8.772 -7.430 1.00 91.75 126 LEU A N 1
ATOM 1016 C CA . LEU A 1 126 ? -15.282 -8.254 -6.083 1.00 91.75 126 LEU A CA 1
ATOM 1017 C C . LEU A 1 126 ? -13.938 -8.752 -5.541 1.00 91.75 126 LEU A C 1
ATOM 1019 O O . LEU A 1 126 ? -13.632 -9.940 -5.637 1.00 91.75 126 LEU A O 1
ATOM 1023 N N . ALA A 1 127 ? -13.193 -7.879 -4.861 1.00 92.06 127 ALA A N 1
ATOM 1024 C CA . ALA A 1 127 ? -11.931 -8.230 -4.201 1.00 92.06 127 ALA A CA 1
ATOM 1025 C C . ALA A 1 127 ? -12.073 -9.419 -3.235 1.00 92.06 127 ALA A C 1
ATOM 1027 O O . ALA A 1 127 ? -11.247 -10.328 -3.241 1.00 92.06 127 ALA A O 1
ATOM 1028 N N . ALA A 1 128 ? -13.166 -9.470 -2.466 1.00 90.88 128 ALA A N 1
ATOM 1029 C CA . ALA A 1 128 ? -13.465 -10.595 -1.578 1.00 90.88 128 ALA A CA 1
ATOM 1030 C C . ALA A 1 128 ? -13.540 -11.936 -2.335 1.00 90.88 128 ALA A C 1
ATOM 1032 O O . ALA A 1 128 ? -13.059 -12.957 -1.844 1.00 90.88 128 ALA A O 1
ATOM 1033 N N . THR A 1 129 ? -14.111 -11.932 -3.542 1.00 90.69 129 THR A N 1
ATOM 1034 C CA . THR A 1 129 ? -14.201 -13.111 -4.413 1.00 90.69 129 THR A CA 1
ATOM 1035 C C . THR A 1 129 ? -12.845 -13.433 -5.030 1.00 90.69 129 THR A C 1
ATOM 1037 O O . THR A 1 129 ? -12.399 -14.577 -4.951 1.00 90.69 129 THR A O 1
ATOM 1040 N N . ALA A 1 130 ? -12.158 -12.424 -5.575 1.00 88.50 130 ALA A N 1
ATOM 1041 C CA . ALA A 1 130 ? -10.845 -12.582 -6.195 1.00 88.50 130 ALA A CA 1
ATOM 1042 C C . ALA A 1 130 ? -9.807 -13.152 -5.214 1.00 88.50 130 ALA A C 1
ATOM 1044 O O . ALA A 1 130 ? -8.989 -13.980 -5.598 1.00 88.50 130 ALA A O 1
ATOM 1045 N N . PHE A 1 131 ? -9.861 -12.767 -3.936 1.00 86.88 131 PHE A N 1
ATOM 1046 C CA . PHE A 1 131 ? -8.890 -13.204 -2.930 1.00 86.88 131 PHE A CA 1
ATOM 1047 C C . PHE A 1 131 ? -9.234 -14.522 -2.229 1.00 86.88 131 PHE A C 1
ATOM 1049 O O . PHE A 1 131 ? -8.335 -15.117 -1.635 1.00 86.88 131 PHE A O 1
ATOM 1056 N N . ARG A 1 132 ? -10.485 -15.001 -2.297 1.00 80.19 132 ARG A N 1
ATOM 1057 C CA . ARG A 1 132 ? -10.896 -16.296 -1.714 1.00 80.19 132 ARG A CA 1
ATOM 1058 C C . ARG A 1 132 ? -10.284 -17.499 -2.434 1.00 80.19 132 ARG A C 1
ATOM 1060 O O . ARG A 1 132 ? -10.037 -18.513 -1.796 1.00 80.19 132 ARG A O 1
ATOM 1067 N N . ALA A 1 133 ? -10.068 -17.388 -3.743 1.00 63.94 133 ALA A N 1
ATOM 1068 C CA . ALA A 1 133 ? -9.648 -18.501 -4.594 1.00 63.94 133 ALA A CA 1
ATOM 1069 C C . ALA A 1 133 ? -8.127 -18.744 -4.617 1.00 63.94 133 ALA A C 1
ATOM 1071 O O . ALA A 1 133 ? -7.692 -19.777 -5.114 1.00 63.94 133 ALA A O 1
ATOM 1072 N N . HIS A 1 134 ? -7.321 -17.814 -4.090 1.00 63.16 134 HIS A N 1
ATOM 1073 C CA . HIS A 1 134 ? -5.872 -17.806 -4.305 1.00 63.16 134 HIS A CA 1
ATOM 1074 C C . HIS A 1 134 ? -5.097 -17.816 -2.983 1.00 63.16 134 HIS A C 1
ATOM 1076 O O . HIS A 1 134 ? -5.034 -16.817 -2.256 1.00 63.16 134 HIS A O 1
ATOM 1082 N N . LEU A 1 135 ? -4.496 -18.975 -2.693 1.00 58.44 135 LEU A N 1
ATOM 1083 C CA . LEU A 1 135 ? -3.580 -19.222 -1.5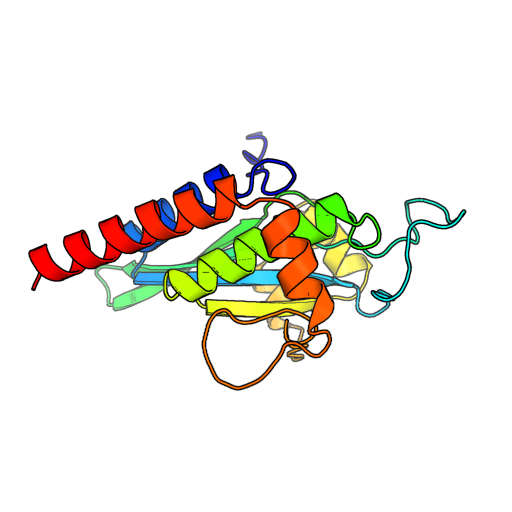79 1.00 58.44 135 LEU A CA 1
ATOM 1084 C C . LEU A 1 135 ? -2.128 -19.122 -2.059 1.00 58.44 135 LEU A C 1
ATOM 1086 O O . LEU A 1 135 ? -1.436 -20.126 -2.157 1.00 58.44 135 LEU A O 1
ATOM 1090 N N . SER A 1 136 ? -1.642 -17.913 -2.326 1.00 56.06 136 SER A N 1
ATOM 1091 C CA . SER A 1 136 ? -0.200 -17.668 -2.265 1.00 56.06 136 SER A CA 1
ATOM 1092 C C . SER A 1 136 ? 0.115 -16.270 -1.757 1.00 56.06 136 SER A C 1
ATOM 1094 O O . SER A 1 136 ? -0.498 -15.272 -2.138 1.00 56.06 136 SER A O 1
ATOM 1096 N N . SER A 1 137 ? 1.083 -16.282 -0.844 1.00 60.41 137 SER A N 1
ATOM 1097 C CA . SER A 1 137 ? 1.739 -15.198 -0.135 1.00 60.41 137 SER A CA 1
ATOM 1098 C C . SER A 1 137 ? 3.101 -14.950 -0.782 1.00 60.41 137 SER A C 1
ATOM 1100 O O . SER A 1 137 ? 4.130 -15.390 -0.265 1.00 60.41 137 SER A O 1
ATOM 1102 N N . TRP A 1 138 ? 3.126 -14.289 -1.938 1.00 60.75 138 TRP A N 1
ATOM 1103 C CA . TRP A 1 138 ? 4.375 -13.657 -2.345 1.00 60.75 138 TRP A CA 1
ATOM 1104 C C . TRP A 1 138 ? 4.589 -12.445 -1.441 1.00 60.75 138 TRP A C 1
ATOM 1106 O O . TRP A 1 138 ? 3.706 -11.604 -1.255 1.00 60.75 138 TRP A O 1
ATOM 1116 N N . HIS A 1 139 ? 5.749 -12.446 -0.798 1.00 47.94 139 HIS A N 1
ATOM 1117 C CA . HIS A 1 139 ? 6.183 -11.427 0.129 1.00 47.94 139 HIS A CA 1
ATOM 1118 C C . HIS A 1 139 ? 6.535 -10.129 -0.611 1.00 47.94 139 HIS A C 1
ATOM 1120 O O . HIS A 1 139 ? 7.336 -10.165 -1.544 1.00 47.94 139 HIS A O 1
ATOM 1126 N N . PRO A 1 140 ? 6.065 -8.969 -0.139 1.00 47.78 140 PRO A N 1
ATOM 1127 C CA . PRO A 1 140 ? 6.656 -7.680 -0.469 1.00 47.78 140 PRO A CA 1
ATOM 1128 C C . PRO A 1 140 ? 8.144 -7.549 -0.076 1.00 47.78 140 PRO A C 1
ATOM 1130 O O . PRO A 1 140 ? 8.607 -6.429 -0.097 1.00 47.78 140 PRO A O 1
ATOM 1133 N N . ASP A 1 141 ? 8.885 -8.624 0.258 1.00 40.25 141 ASP A N 1
ATOM 1134 C CA . ASP A 1 141 ? 10.295 -8.642 0.720 1.00 40.25 141 ASP A CA 1
ATOM 1135 C C . ASP A 1 141 ? 11.352 -8.613 -0.404 1.00 40.25 141 ASP A C 1
ATOM 1137 O O . ASP A 1 141 ? 12.545 -8.597 -0.116 1.00 40.25 141 ASP A O 1
ATOM 1141 N N . ASP A 1 142 ? 10.966 -8.461 -1.675 1.00 50.59 142 ASP A N 1
ATOM 1142 C CA . ASP A 1 142 ? 11.818 -7.684 -2.601 1.00 50.59 142 ASP A CA 1
ATOM 1143 C C . ASP A 1 142 ? 11.730 -6.170 -2.284 1.00 50.59 142 ASP A C 1
ATOM 1145 O O . ASP A 1 142 ? 12.300 -5.326 -2.984 1.00 50.59 142 ASP A O 1
ATOM 1149 N N . TYR A 1 143 ? 10.993 -5.813 -1.224 1.00 50.69 143 TYR A N 1
ATOM 1150 C CA . TYR A 1 143 ? 10.796 -4.475 -0.713 1.00 50.69 143 TYR A CA 1
ATOM 1151 C C . TYR A 1 143 ? 10.990 -4.302 0.797 1.00 50.69 143 TYR A C 1
ATOM 1153 O O . TYR A 1 143 ? 10.790 -5.192 1.608 1.00 50.69 143 TYR A O 1
ATOM 1161 N N . VAL A 1 144 ? 11.501 -3.117 1.118 1.00 51.25 144 VAL A N 1
ATOM 1162 C CA . VAL A 1 144 ? 12.390 -2.762 2.226 1.00 51.25 144 VAL A CA 1
ATOM 1163 C C . VAL A 1 144 ? 11.616 -2.369 3.479 1.00 51.25 144 VAL A C 1
ATOM 1165 O O . VAL A 1 144 ? 11.024 -1.283 3.472 1.00 51.25 144 VAL A O 1
ATOM 1168 N N . PRO A 1 145 ? 11.676 -3.142 4.579 1.00 45.25 145 PRO A N 1
ATOM 1169 C CA . PRO A 1 145 ? 11.067 -2.683 5.800 1.00 45.25 145 PRO A CA 1
ATOM 1170 C C . PRO A 1 145 ? 11.903 -1.607 6.494 1.00 45.25 145 PRO A C 1
ATOM 1172 O O . PRO A 1 145 ? 13.128 -1.714 6.644 1.00 45.25 145 PRO A O 1
ATOM 1175 N N . PHE A 1 146 ? 11.237 -0.556 6.967 1.00 43.12 146 PHE A N 1
ATOM 1176 C CA . PHE A 1 146 ? 11.893 0.483 7.755 1.00 43.12 146 PHE A CA 1
ATOM 1177 C C . PHE A 1 146 ? 12.041 0.030 9.215 1.00 43.12 146 PHE A C 1
ATOM 1179 O O . PHE A 1 146 ? 11.070 -0.021 9.966 1.00 43.12 146 PHE A O 1
ATOM 1186 N N . ARG A 1 147 ? 13.311 -0.155 9.611 1.00 40.50 147 ARG A N 1
ATOM 1187 C CA . ARG A 1 147 ? 13.890 -0.476 10.938 1.00 40.50 147 ARG A CA 1
ATOM 1188 C C . ARG A 1 147 ? 14.255 -1.948 11.166 1.00 40.50 147 ARG A C 1
ATOM 1190 O O . ARG A 1 147 ? 13.491 -2.738 11.699 1.00 40.50 147 ARG A O 1
ATOM 1197 N N . GLY 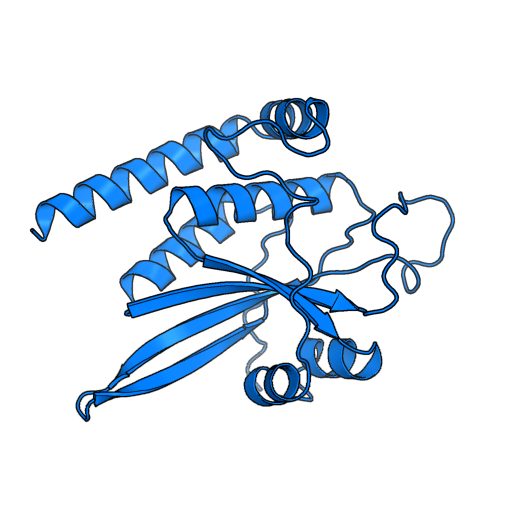A 1 148 ? 15.554 -2.211 11.033 1.00 44.38 148 GLY A N 1
ATOM 1198 C CA . GLY A 1 148 ? 16.314 -2.721 12.181 1.00 44.38 148 GLY A CA 1
ATOM 1199 C C . GLY A 1 148 ? 16.723 -4.189 12.174 1.00 44.38 148 GLY A C 1
ATOM 1200 O O . GLY A 1 148 ? 17.609 -4.528 12.951 1.00 44.38 148 GLY A O 1
ATOM 1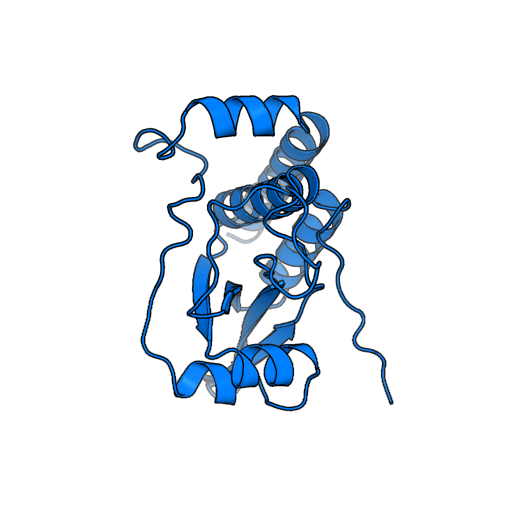201 N N . ASN A 1 149 ? 16.206 -5.031 11.279 1.00 40.91 149 ASN A N 1
ATOM 1202 C CA . ASN A 1 149 ? 16.714 -6.395 11.100 1.00 40.91 149 ASN A CA 1
ATOM 1203 C C . ASN A 1 149 ? 17.267 -6.614 9.688 1.00 40.91 149 ASN A C 1
ATOM 1205 O O . ASN A 1 149 ? 16.725 -7.395 8.920 1.00 40.91 149 ASN A O 1
ATOM 1209 N N . ARG A 1 150 ? 18.421 -5.973 9.431 1.00 38.59 150 ARG A N 1
ATOM 1210 C CA . ARG A 1 150 ? 19.338 -6.206 8.292 1.00 38.59 150 ARG A CA 1
ATOM 1211 C C . ARG A 1 150 ? 18.722 -5.904 6.912 1.00 38.59 150 ARG A C 1
ATOM 1213 O O . ARG A 1 150 ? 17.518 -5.703 6.820 1.00 38.59 150 ARG A O 1
ATOM 1220 N N . PRO A 1 151 ? 19.558 -5.644 5.891 1.00 41.12 151 PRO A N 1
ATOM 1221 C CA . PRO A 1 151 ? 19.141 -4.824 4.778 1.00 41.12 151 PRO A CA 1
ATOM 1222 C C . PRO A 1 151 ? 18.108 -5.598 3.968 1.00 41.12 151 PRO A C 1
ATOM 1224 O O . PRO A 1 151 ? 18.170 -6.818 3.827 1.00 41.12 151 PRO A O 1
ATOM 1227 N N . THR A 1 152 ? 17.152 -4.855 3.444 1.00 47.47 152 THR A N 1
ATOM 1228 C CA . THR A 1 152 ? 16.842 -4.884 2.017 1.00 47.47 152 THR A CA 1
ATOM 1229 C C . THR A 1 152 ? 17.749 -5.825 1.225 1.00 47.47 152 THR A C 1
ATOM 1231 O O . THR A 1 152 ? 18.975 -5.747 1.316 1.00 47.47 152 THR A O 1
ATOM 1234 N N . LEU A 1 153 ? 17.178 -6.697 0.397 1.00 45.28 153 LEU A N 1
ATOM 1235 C CA . LEU A 1 153 ? 17.991 -7.504 -0.520 1.00 45.28 153 LEU A CA 1
ATOM 1236 C C . LEU A 1 153 ? 18.883 -6.627 -1.434 1.00 45.28 153 LEU A C 1
ATOM 1238 O O . LEU A 1 153 ? 19.857 -7.128 -1.988 1.00 45.28 153 LEU A O 1
ATOM 1242 N N . ASP A 1 154 ? 18.601 -5.319 -1.512 1.00 55.34 154 ASP A N 1
ATOM 1243 C CA . ASP A 1 154 ? 19.424 -4.284 -2.132 1.00 55.34 154 ASP A CA 1
ATOM 1244 C C . ASP A 1 154 ? 19.666 -3.086 -1.171 1.00 55.34 154 ASP A C 1
ATOM 1246 O O . ASP A 1 154 ? 18.771 -2.255 -0.970 1.00 55.34 154 ASP A O 1
ATOM 1250 N N . PRO A 1 155 ? 20.837 -2.991 -0.512 1.00 55.94 155 PRO A N 1
ATOM 1251 C CA . PRO A 1 155 ? 21.214 -1.858 0.342 1.00 55.94 155 PRO A CA 1
ATOM 1252 C C . PRO A 1 155 ? 21.211 -0.501 -0.379 1.00 55.94 155 PRO A C 1
ATOM 1254 O O . PRO A 1 155 ? 20.905 0.515 0.248 1.00 55.94 155 PRO A O 1
ATOM 1257 N N . ASP A 1 156 ? 21.495 -0.481 -1.685 1.00 65.19 156 ASP A N 1
ATOM 1258 C CA . ASP A 1 156 ? 21.559 0.751 -2.475 1.00 65.19 156 ASP A CA 1
ATOM 1259 C C . ASP A 1 156 ? 20.157 1.307 -2.765 1.00 65.19 156 ASP A C 1
ATOM 1261 O O . ASP A 1 156 ? 19.976 2.517 -2.929 1.00 65.19 156 ASP A O 1
ATOM 1265 N N . ASP A 1 157 ? 19.138 0.446 -2.779 1.00 68.81 157 ASP A N 1
ATOM 1266 C CA . ASP A 1 157 ? 17.758 0.830 -3.078 1.00 68.81 157 ASP A CA 1
ATOM 1267 C C . ASP A 1 157 ? 17.136 1.702 -1.970 1.00 68.81 157 ASP A C 1
ATOM 1269 O O . ASP A 1 157 ? 16.373 2.623 -2.271 1.00 68.81 157 ASP A O 1
ATOM 1273 N N . TRP A 1 158 ? 17.512 1.506 -0.697 1.00 72.88 158 TRP A N 1
ATOM 1274 C CA . TRP A 1 158 ? 17.078 2.411 0.378 1.00 72.88 158 TRP A CA 1
ATOM 1275 C C . TRP A 1 158 ? 17.736 3.785 0.271 1.00 72.88 158 TRP A C 1
ATOM 1277 O O . TRP A 1 158 ? 17.055 4.805 0.385 1.00 72.88 158 TRP A O 1
ATOM 1287 N N . ASP A 1 159 ? 19.041 3.831 0.009 1.00 75.25 159 ASP A N 1
ATOM 1288 C CA . ASP A 1 159 ? 19.755 5.092 -0.188 1.00 75.25 159 ASP A CA 1
ATOM 1289 C C . ASP A 1 159 ? 19.223 5.838 -1.418 1.00 75.25 159 ASP A C 1
ATOM 1291 O O . ASP A 1 159 ? 19.066 7.063 -1.390 1.00 75.25 159 ASP A O 1
ATOM 1295 N N . ALA A 1 160 ? 18.886 5.112 -2.487 1.00 77.81 160 ALA A N 1
ATOM 1296 C CA . ALA A 1 160 ? 18.231 5.664 -3.666 1.00 77.81 160 ALA A CA 1
ATOM 1297 C C . ALA A 1 160 ? 16.830 6.204 -3.342 1.00 77.81 160 ALA A C 1
ATOM 1299 O O . ALA A 1 160 ? 16.483 7.292 -3.803 1.00 77.81 160 ALA A O 1
ATOM 1300 N N . LEU A 1 161 ? 16.039 5.498 -2.527 1.00 77.38 161 LEU A N 1
ATOM 1301 C CA . LEU A 1 161 ? 14.719 5.954 -2.080 1.00 77.38 161 LEU A CA 1
ATOM 1302 C C . LEU A 1 161 ? 14.812 7.201 -1.189 1.00 77.38 161 LEU A C 1
ATOM 1304 O O . LEU A 1 161 ? 14.052 8.158 -1.364 1.00 77.38 161 LEU A O 1
ATOM 1308 N N . ALA A 1 162 ? 15.766 7.207 -0.256 1.00 77.88 162 ALA A N 1
ATOM 1309 C CA . ALA A 1 162 ? 16.009 8.318 0.655 1.00 77.88 162 ALA A CA 1
ATOM 1310 C C . ALA A 1 162 ? 16.442 9.578 -0.100 1.00 77.88 162 ALA A C 1
ATOM 1312 O O . ALA A 1 162 ? 15.912 10.661 0.156 1.00 77.88 162 ALA A O 1
ATOM 1313 N N . LYS A 1 163 ? 17.330 9.428 -1.092 1.00 82.88 163 LYS A N 1
ATOM 1314 C CA . LYS A 1 163 ? 17.713 10.515 -2.009 1.00 82.88 163 LYS A CA 1
ATOM 1315 C C . LYS A 1 163 ? 16.560 10.939 -2.918 1.00 82.88 163 LYS A C 1
ATOM 1317 O O . LYS A 1 163 ? 16.434 12.122 -3.218 1.00 82.88 163 LYS A O 1
ATOM 1322 N N . TYR A 1 164 ? 15.721 9.996 -3.351 1.00 83.81 164 TYR A N 1
ATOM 1323 C CA . TYR A 1 164 ? 14.591 10.271 -4.237 1.00 83.81 164 TYR A CA 1
ATOM 1324 C C . TYR A 1 164 ? 13.549 11.186 -3.582 1.00 83.81 164 TYR A C 1
ATOM 1326 O O . TYR A 1 164 ? 13.023 12.076 -4.251 1.00 83.81 164 TYR A O 1
ATOM 1334 N N . SER A 1 165 ? 13.251 11.016 -2.286 1.00 86.44 165 SER A N 1
ATOM 1335 C CA . SER A 1 165 ? 12.293 11.905 -1.615 1.00 86.44 165 SER A CA 1
ATOM 1336 C C . SER A 1 165 ? 12.495 12.061 -0.105 1.00 86.44 165 SER A C 1
ATOM 1338 O O . SER A 1 165 ? 11.665 11.648 0.709 1.00 86.44 165 SER A O 1
ATOM 1340 N N . GLU A 1 166 ? 13.548 12.780 0.287 1.00 86.75 166 GLU A N 1
ATOM 1341 C CA . GLU A 1 166 ? 13.769 13.200 1.681 1.00 86.75 166 GLU A CA 1
ATOM 1342 C C . GLU A 1 166 ? 12.562 13.971 2.251 1.00 86.75 166 GLU A C 1
ATOM 1344 O O . GLU A 1 166 ? 12.154 13.778 3.398 1.00 86.75 166 GLU A O 1
ATOM 1349 N N . THR A 1 167 ? 11.926 14.808 1.424 1.00 89.69 167 THR A N 1
ATOM 1350 C CA . THR A 1 167 ? 10.750 15.587 1.838 1.00 89.69 167 THR A CA 1
ATOM 1351 C C . THR A 1 167 ? 9.572 14.687 2.214 1.00 89.69 167 THR A C 1
ATOM 1353 O O . THR A 1 167 ? 8.910 14.961 3.218 1.00 89.69 167 THR A O 1
ATOM 1356 N N . ALA A 1 168 ? 9.309 13.614 1.456 1.00 88.19 168 ALA A N 1
ATOM 1357 C CA . ALA A 1 168 ? 8.244 12.670 1.790 1.00 88.19 168 ALA A CA 1
ATOM 1358 C C . ALA A 1 168 ? 8.554 11.923 3.091 1.00 88.19 168 ALA A C 1
ATOM 1360 O O . ALA A 1 168 ? 7.690 11.832 3.959 1.00 88.19 168 ALA A O 1
ATOM 1361 N N . LEU A 1 169 ? 9.799 11.471 3.271 1.00 88.38 169 LEU A N 1
ATOM 1362 C CA . LEU A 1 169 ? 10.225 10.778 4.489 1.00 88.38 169 LEU A CA 1
ATOM 1363 C C . LEU A 1 169 ? 10.088 11.654 5.740 1.00 88.38 169 LEU A C 1
ATOM 1365 O O . LEU A 1 169 ? 9.543 11.197 6.744 1.00 88.38 169 LEU A O 1
ATOM 1369 N N . ARG A 1 170 ? 10.487 12.930 5.669 1.00 90.75 170 ARG A N 1
ATOM 1370 C CA . ARG A 1 170 ? 10.285 13.876 6.778 1.00 90.75 170 ARG A CA 1
ATOM 1371 C C . ARG A 1 170 ? 8.801 14.053 7.101 1.00 90.75 170 ARG A C 1
ATOM 1373 O O . ARG A 1 170 ? 8.413 14.027 8.266 1.00 90.75 170 ARG A O 1
ATOM 1380 N N . ARG A 1 171 ? 7.954 14.193 6.074 1.00 93.25 171 ARG A N 1
ATOM 1381 C CA . ARG A 1 171 ? 6.496 14.279 6.261 1.00 93.25 171 ARG A CA 1
ATOM 1382 C C . ARG A 1 171 ? 5.920 13.014 6.888 1.00 93.25 171 ARG A C 1
ATOM 1384 O O . ARG A 1 171 ? 5.054 13.115 7.749 1.00 93.25 171 ARG A O 1
ATOM 1391 N N . PHE A 1 172 ? 6.407 11.840 6.502 1.00 93.00 172 PHE A N 1
ATOM 1392 C CA . PHE A 1 172 ? 6.010 10.577 7.118 1.00 93.00 172 PHE A CA 1
ATOM 1393 C C . PHE A 1 172 ? 6.340 10.538 8.604 1.00 93.00 172 PHE A C 1
ATOM 1395 O O . PHE A 1 172 ? 5.483 10.152 9.396 1.00 93.00 172 PHE A O 1
ATOM 1402 N N . ASP A 1 173 ? 7.530 10.989 8.996 1.00 90.69 173 ASP A N 1
ATOM 1403 C CA . ASP A 1 173 ? 7.916 11.041 10.406 1.00 90.69 173 ASP A CA 1
ATOM 1404 C C . ASP A 1 173 ? 7.035 12.021 11.201 1.00 90.69 173 ASP A C 1
ATOM 1406 O O . ASP A 1 173 ? 6.600 11.694 12.306 1.00 90.69 173 ASP A O 1
ATOM 1410 N N . GLU A 1 174 ? 6.677 13.174 10.620 1.00 93.81 174 GLU A N 1
ATOM 1411 C CA . GLU A 1 174 ? 5.711 14.111 11.217 1.00 93.81 174 GLU A CA 1
ATOM 1412 C C . GLU A 1 174 ? 4.312 13.494 11.388 1.00 93.81 174 GLU A C 1
ATOM 1414 O O . GLU A 1 174 ? 3.631 13.770 12.378 1.00 93.81 174 GLU A O 1
ATOM 1419 N N . ILE A 1 175 ? 3.847 12.714 10.408 1.00 94.06 175 ILE A N 1
ATOM 1420 C CA . ILE A 1 175 ? 2.533 12.056 10.446 1.00 94.06 175 ILE A CA 1
ATOM 1421 C C . ILE A 1 175 ? 2.534 10.953 11.510 1.00 94.06 175 ILE A C 1
ATOM 1423 O O . ILE A 1 175 ? 1.665 10.928 12.377 1.00 94.06 175 ILE A O 1
ATOM 1427 N N . VAL A 1 176 ? 3.540 10.077 11.497 1.00 91.75 176 VAL A N 1
ATOM 1428 C CA . VAL A 1 176 ? 3.671 8.972 12.460 1.00 91.75 176 VAL A CA 1
ATOM 1429 C C . VAL A 1 176 ? 3.860 9.498 13.883 1.00 91.75 176 VAL A C 1
ATOM 1431 O O . VAL A 1 176 ? 3.297 8.931 14.819 1.00 91.75 176 VAL A O 1
ATOM 1434 N N . GLY A 1 177 ? 4.615 10.587 14.061 1.00 91.50 177 GLY A N 1
ATOM 1435 C CA . GLY A 1 177 ? 4.745 11.271 15.349 1.00 91.50 177 GLY A CA 1
ATOM 1436 C C . GLY A 1 177 ? 3.389 11.720 15.892 1.00 91.50 177 GLY A C 1
ATOM 1437 O O . GLY A 1 177 ? 3.021 11.345 17.004 1.00 91.50 177 GLY A O 1
ATOM 1438 N N . ARG A 1 178 ? 2.595 12.410 15.061 1.00 92.00 178 ARG A N 1
ATOM 1439 C CA . ARG A 1 178 ? 1.230 12.836 15.411 1.00 92.00 178 ARG A CA 1
ATOM 1440 C C . ARG A 1 178 ? 0.315 11.664 15.771 1.00 92.00 178 ARG A C 1
ATOM 1442 O O . ARG A 1 178 ? -0.433 11.771 16.739 1.00 92.00 178 ARG A O 1
ATOM 1449 N N . GLU A 1 179 ? 0.383 10.546 15.045 1.00 89.31 179 GLU A N 1
ATOM 1450 C CA . GLU A 1 179 ? -0.419 9.356 15.374 1.00 89.31 179 GLU A CA 1
ATOM 1451 C C . GLU A 1 179 ? -0.024 8.725 16.709 1.00 89.31 179 GLU A C 1
ATOM 1453 O O . GLU A 1 179 ? -0.892 8.302 17.472 1.00 89.31 179 GLU A O 1
ATOM 1458 N N . ARG A 1 180 ? 1.276 8.677 17.021 1.00 88.25 180 ARG A N 1
ATOM 1459 C CA . ARG A 1 180 ? 1.756 8.152 18.307 1.00 88.25 180 ARG A CA 1
ATOM 1460 C C . ARG A 1 180 ? 1.305 9.020 19.473 1.00 88.25 180 ARG A C 1
ATOM 1462 O O . ARG A 1 180 ? 0.898 8.481 20.500 1.00 88.25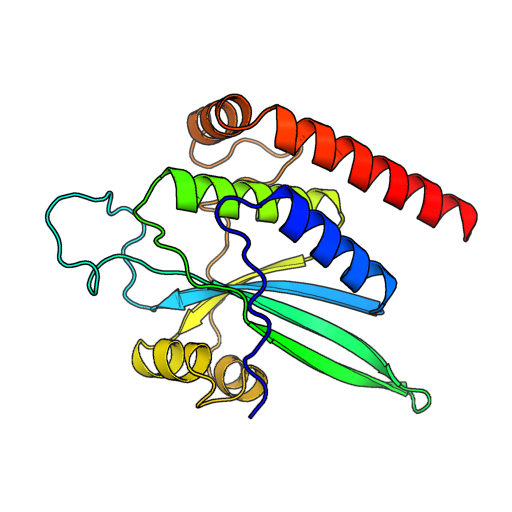 180 ARG A O 1
ATOM 1469 N N . ASP A 1 181 ? 1.358 10.337 19.313 1.00 88.69 181 ASP A N 1
ATOM 1470 C CA . ASP A 1 181 ? 0.907 11.274 20.343 1.00 88.69 181 ASP A CA 1
ATOM 1471 C C . ASP A 1 181 ? -0.613 11.207 20.531 1.00 88.69 181 ASP A C 1
ATOM 1473 O O . ASP A 1 181 ? -1.096 11.176 21.663 1.00 88.69 181 ASP A O 1
ATOM 1477 N N . PHE A 1 182 ? -1.369 11.079 19.436 1.00 85.31 182 PHE A N 1
ATOM 1478 C CA . PHE A 1 182 ? -2.811 10.850 19.489 1.00 85.31 182 PHE A CA 1
ATOM 1479 C C . PHE A 1 182 ? -3.155 9.549 20.229 1.00 85.31 182 PHE A C 1
ATOM 1481 O O . PHE A 1 182 ? -3.964 9.575 21.154 1.00 85.31 182 PHE A O 1
ATOM 1488 N N . ALA A 1 183 ? -2.496 8.435 19.896 1.00 82.00 183 ALA A N 1
ATOM 1489 C CA . ALA A 1 183 ? -2.716 7.154 20.569 1.00 82.00 183 ALA A CA 1
ATOM 1490 C C . ALA A 1 183 ? -2.440 7.228 22.082 1.00 82.00 183 ALA A C 1
ATOM 1492 O O . ALA A 1 183 ? -3.203 6.671 22.866 1.00 82.00 183 ALA A O 1
ATOM 1493 N N . ARG A 1 184 ? -1.400 7.966 22.498 1.00 84.38 184 ARG A N 1
ATOM 1494 C CA . ARG A 1 184 ? -1.076 8.197 23.919 1.00 84.38 184 ARG A CA 1
ATOM 1495 C C . ARG A 1 184 ? -2.105 9.053 24.655 1.00 84.38 184 ARG A C 1
ATOM 1497 O O . ARG A 1 184 ? -2.225 8.919 25.861 1.00 84.38 184 ARG A O 1
ATOM 1504 N N . SER A 1 185 ? -2.820 9.940 23.962 1.00 83.44 185 SER A N 1
ATOM 1505 C CA . SER A 1 185 ? -3.870 10.767 24.582 1.00 83.44 185 SER A CA 1
ATOM 1506 C C . SER A 1 185 ? -5.176 10.013 24.860 1.00 83.44 185 SER A C 1
ATOM 1508 O O . SER A 1 185 ? -6.018 10.514 25.600 1.00 83.44 185 SER A O 1
ATOM 1510 N N . LEU A 1 186 ? -5.354 8.830 24.259 1.00 76.50 186 LEU A N 1
ATOM 1511 C CA . LEU A 1 186 ? -6.545 7.986 24.413 1.00 76.50 186 LEU A CA 1
ATOM 1512 C C . LEU A 1 186 ? -6.391 6.898 25.490 1.00 76.50 186 LEU A C 1
ATOM 1514 O O . LEU A 1 186 ? -7.378 6.242 25.819 1.00 76.50 186 LEU A O 1
ATOM 1518 N N . THR A 1 187 ? -5.172 6.691 25.998 1.00 66.38 187 THR A N 1
ATOM 1519 C CA . THR A 1 187 ? -4.813 5.732 27.060 1.00 66.38 187 THR A CA 1
ATOM 1520 C C . THR A 1 187 ? -4.631 6.428 28.394 1.00 66.38 187 THR A C 1
ATOM 1522 O O . THR A 1 187 ? -5.146 5.901 29.402 1.00 66.38 187 THR A O 1
#

pLDDT: mean 80.72, std 16.7, range [26.08, 96.12]

Foldseek 3Di:
DDDQPADDLQVCLLSLLVVLVVLVVVAVAKEKEKEWAPPADLVAAPDPDDPVNFTKIWIKMWGWHQDPVRDIDIAIGTHDMDGSNYVSRVLSVLLNVQLCVLLVHHYWYDHAHPVLSVCPNVVVDGPVVRVVVDPDTDGPLCGAHPDDDDTRVDPVVVVVSCVSPVPSVVSSVVVSVVVVVVVVVVD

Organism: NCBI:txid326454

Radius of gyration: 16.91 Å; chains: 1; bounding box: 45×35×53 Å

Sequence (187 aa):
MQEPASQTWYKCPVKAAESLVALKRQFDRIKVIIVTTNDADLKVTDDSNSTQDLPHCFPVIQKERTLPGGEALVTYEIWDQGRWSYQPCRHDLKLVLSFAERADIYVIGKTLPRDNYTDLYHGRVLAATAFRAHLSSWHPDDYVPFRGNRPTLDPDDWDALAKYSETALRRFDEIVGRERDFARSLT

Secondary structure (DSSP, 8-state):
---------TT-HHHHHHHHHHHHHHSSEEEEEEEEETT--TT--SSS--TTTS-EEEEEEEEEEE-TTS-EEEEEEEPPPEETTSHHHHHHHHHHHHHHHHTT-EEEEEEE-HHHHHHHHTTSS-HHHHHHS------GGGS--SSSSS--S-HHHHHHHHHH-HHHHHHHHHHHHHHHHHHHH--